Protein AF-0000000086369196 (afdb_homodimer)

pLDDT: mean 74.47, std 21.5, range [29.97, 98.25]

InterPro domains:
  IPR009071 High mobility group box domain [PF00505] (111-144)
  IPR009071 High mobility group box domain [PS50118] (111-156)
  IPR036910 High mobility group box domain superfamily [G3DSA:1.10.30.10] (101-152)
  IPR036910 High mobility group box domain superfamily [SSF47095] (96-145)
  IPR051762 Upstream Binding Factor 1 [PTHR46318] (8-145)

Secondary structure (DSSP, 8-state):
-HHHHHHHHHHHHHTTTTT---HHHHHHHHHHHHHHS-TT--S-HHHHHHT--HHHH-BTTB-HHHHHHHHHHHHHHHHHH--HHHHHHHHHHHHHS--TT------TT---PPPPHHHHHHHHHHHHHHHH-TT--HHHHHHHHHHHHHHHHTT-/-HHHHHHHHHHHHHTTTTT---HHHHHHHHHHHHHHS-TT--S-HHHHHHT--HHHH-BTTB-HHHHHHHHHHHHHHHHHH--HHHHHHHHHHHHHS--TT------TT----PPPHHHHHHHHHHHHHHHH-TT--HHHHHHHHHHHHHHHTTT-

Radius of gyration: 28.68 Å; Cα contacts (8 Å, |Δi|>4): 189; chains: 2; bounding box: 95×82×55 Å

Organism: Sciurus vulgaris (NCBI:txid55149)

Sequence (312 aa):
EQDMKNYRNLKMASHHTQGHWSHKNILRLLENMENNVPHNDRETFKTTLSHLDWEKIAFNHFSAEMCKDKWVEMSSKMRKLRTLKELVLEAKECVKSPMKGKKWEKHPDFPKKPLTAYIRFFKEKRAQYLQVHPEMNNLALTKVLRVPRGIWRCFGEQDMKNYRNLKMASHHTQGHWSHKNILRLLENMENNVPHNDRETFKTTLSHLDWEKIAFNHFSAEMCKDKWVEMSSKMRKLRTLKELVLEAKECVKSPMKGKKWEKHPDFPKKPLTAYIRFFKEKRAQYLQVHPEMNNLALTKVLRVPRGIWRCFG

Structure (mmCIF, N/CA/C/O backbone):
data_AF-0000000086369196-model_v1
#
loop_
_entity.id
_entity.type
_entity.pdbx_description
1 polymer 'HMG box domain-containing protein'
#
loop_
_atom_site.group_PDB
_atom_site.id
_atom_site.type_symbol
_atom_site.label_atom_id
_atom_site.label_alt_id
_atom_site.label_comp_id
_atom_site.label_asym_id
_atom_site.label_entity_id
_atom_site.label_seq_id
_atom_site.pdbx_PDB_ins_code
_atom_site.Cartn_x
_atom_site.Cartn_y
_atom_site.Cartn_z
_atom_site.occupancy
_atom_site.B_iso_or_equiv
_atom_site.auth_seq_id
_atom_site.auth_comp_id
_atom_site.auth_asym_id
_atom_site.auth_atom_id
_atom_site.pdbx_PDB_model_num
ATOM 1 N N . GLU A 1 1 ? -48.625 20.25 14.047 1 30.75 1 GLU A N 1
ATOM 2 C CA . GLU A 1 1 ? -47.281 20.609 14.477 1 30.75 1 GLU A CA 1
ATOM 3 C C . GLU A 1 1 ? -46.375 19.391 14.57 1 30.75 1 GLU A C 1
ATOM 5 O O . GLU A 1 1 ? -45.188 19.469 14.242 1 30.75 1 GLU A O 1
ATOM 10 N N . GLN A 1 2 ? -46.844 18.203 15.047 1 41.88 2 GLN A N 1
ATOM 11 C CA . GLN A 1 2 ? -46.094 16.953 15.125 1 41.88 2 GLN A CA 1
ATOM 12 C C . GLN A 1 2 ? -45.812 16.375 13.742 1 41.88 2 GLN A C 1
ATOM 14 O O . GLN A 1 2 ? -44.812 15.734 13.516 1 41.88 2 GLN A O 1
ATOM 19 N N . ASP A 1 3 ? -46.625 16.531 12.734 1 39.5 3 ASP A N 1
ATOM 20 C CA . ASP A 1 3 ? -46.5 15.969 11.391 1 39.5 3 ASP A CA 1
ATOM 21 C C . ASP A 1 3 ? -45.375 16.641 10.617 1 39.5 3 ASP A C 1
ATOM 23 O O . ASP A 1 3 ? -44.75 16.016 9.758 1 39.5 3 ASP A O 1
ATOM 27 N N . MET A 1 4 ? -45.188 17.938 10.734 1 36.16 4 MET A N 1
ATOM 28 C CA . MET A 1 4 ? -44.156 18.594 9.977 1 36.16 4 MET A CA 1
ATOM 29 C C . MET A 1 4 ? -42.781 18.188 10.477 1 36.16 4 MET A C 1
ATOM 31 O O . MET A 1 4 ? -41.75 18.438 9.82 1 36.16 4 MET A O 1
ATOM 35 N N . LYS A 1 5 ? -42.625 18.016 11.867 1 37.84 5 LYS A N 1
ATOM 36 C CA . LYS A 1 5 ? -41.344 17.516 12.328 1 37.84 5 LYS A CA 1
ATOM 37 C C . LYS A 1 5 ? -41.031 16.125 11.773 1 37.84 5 LYS A C 1
ATOM 39 O O . LYS A 1 5 ? -39.875 15.734 11.656 1 37.84 5 LYS A O 1
ATOM 44 N N . ASN A 1 6 ? -41.969 15.258 11.523 1 37.78 6 ASN A N 1
ATOM 45 C CA . ASN A 1 6 ? -41.75 13.938 10.938 1 37.78 6 ASN A CA 1
ATOM 46 C C . ASN A 1 6 ? -41.281 14.039 9.492 1 37.78 6 ASN A C 1
ATOM 48 O O . ASN A 1 6 ? -40.531 13.172 9.016 1 37.78 6 ASN A O 1
ATOM 52 N N . TYR A 1 7 ? -41.875 15.039 8.742 1 36.38 7 TYR A N 1
ATOM 53 C CA . TYR A 1 7 ? -41.5 15.133 7.34 1 36.38 7 TYR A CA 1
ATOM 54 C C . TYR A 1 7 ? -40.062 15.641 7.211 1 36.38 7 TYR A C 1
ATOM 56 O O . TYR A 1 7 ? -39.344 15.305 6.254 1 36.38 7 TYR A O 1
ATOM 64 N N . ARG A 1 8 ? -39.594 16.688 7.934 1 34.44 8 ARG A N 1
ATOM 65 C CA . ARG A 1 8 ? -38.188 17.094 7.848 1 34.44 8 ARG A CA 1
ATOM 66 C C . ARG A 1 8 ? -37.281 15.953 8.281 1 34.44 8 ARG A C 1
ATOM 68 O O . ARG A 1 8 ? -36.156 15.836 7.785 1 34.44 8 ARG A O 1
ATOM 75 N N . ASN A 1 9 ? -37.531 15.133 9.32 1 40.38 9 ASN A N 1
ATOM 76 C CA . ASN A 1 9 ? -36.75 13.938 9.656 1 40.38 9 ASN A CA 1
ATOM 77 C C . ASN A 1 9 ? -36.812 12.906 8.539 1 40.38 9 ASN A C 1
ATOM 79 O O . ASN A 1 9 ? -35.969 12.016 8.469 1 40.38 9 ASN A O 1
ATOM 83 N N . LEU A 1 10 ? -37.938 12.805 7.707 1 37.41 10 LEU A N 1
ATOM 84 C CA . LEU A 1 10 ? -37.969 11.867 6.586 1 37.41 10 LEU A CA 1
ATOM 85 C C . LEU A 1 10 ? -37.156 12.383 5.414 1 37.41 10 LEU A C 1
ATOM 87 O O . LEU A 1 10 ? -36.5 11.602 4.711 1 37.41 10 LEU A O 1
ATOM 91 N N . LYS A 1 11 ? -37.281 13.68 4.91 1 35.84 11 LYS A N 1
ATOM 92 C CA . LYS A 1 11 ? -36.469 14.172 3.809 1 35.84 11 LYS A CA 1
ATOM 93 C C . LYS A 1 11 ? -35 14.195 4.195 1 35.84 11 LYS A C 1
ATOM 95 O O . LYS A 1 11 ? -34.125 14 3.344 1 35.84 11 LYS A O 1
ATOM 100 N N . MET A 1 12 ? -34.469 14.656 5.391 1 37.38 12 MET A N 1
ATOM 101 C CA . MET A 1 12 ? -33.094 14.445 5.844 1 37.38 12 MET A CA 1
ATOM 102 C C . MET A 1 12 ? -32.75 12.961 5.922 1 37.38 12 MET A C 1
ATOM 104 O O . MET A 1 12 ? -31.594 12.57 5.883 1 37.38 12 MET A O 1
ATOM 108 N N . ALA A 1 13 ? -33.75 11.984 6.113 1 36.44 13 ALA A N 1
ATOM 109 C CA . ALA A 1 13 ? -33.594 10.539 6.035 1 36.44 13 ALA A CA 1
ATOM 110 C C . ALA A 1 13 ? -33.469 10.078 4.586 1 36.44 13 ALA A C 1
ATOM 112 O O . ALA A 1 13 ? -32.75 9.109 4.297 1 36.44 13 ALA A O 1
ATOM 113 N N . SER A 1 14 ? -34.219 10.469 3.586 1 36.12 14 SER A N 1
ATOM 114 C CA . SER A 1 14 ? -34.188 9.969 2.215 1 36.12 14 SER A CA 1
ATOM 115 C C . SER A 1 14 ? -32.875 10.383 1.527 1 36.12 14 SER A C 1
ATOM 117 O O . SER A 1 14 ? -32.344 9.625 0.727 1 36.12 14 SER A O 1
ATOM 119 N N . HIS A 1 15 ? -32.438 11.656 1.334 1 37.31 15 HIS A N 1
ATOM 120 C CA . HIS A 1 15 ? -31.109 12.062 0.864 1 37.31 15 HIS A CA 1
ATOM 121 C C . HIS A 1 15 ? -30.031 11.57 1.81 1 37.31 15 HIS A C 1
ATOM 123 O O . HIS A 1 15 ? -28.828 11.656 1.489 1 37.31 15 HIS A O 1
ATOM 129 N N . HIS A 1 16 ? -30.266 11.25 3.049 1 38.62 16 HIS A N 1
ATOM 130 C CA . HIS A 1 16 ? -29.562 10.453 4.051 1 38.62 16 HIS A CA 1
ATOM 131 C C . HIS A 1 16 ? -29.422 9.008 3.604 1 38.62 16 HIS A C 1
ATOM 133 O O . HIS A 1 16 ? -28.781 8.203 4.285 1 38.62 16 HIS A O 1
ATOM 139 N N . THR A 1 17 ? -30.312 8.492 2.789 1 39.38 17 THR A N 1
ATOM 140 C CA . THR A 1 17 ? -30.266 7.137 2.26 1 39.38 17 THR A CA 1
ATOM 141 C C . THR A 1 17 ? -29.078 6.965 1.311 1 39.38 17 THR A C 1
ATOM 143 O O . THR A 1 17 ? -28.922 5.906 0.701 1 39.38 17 THR A O 1
ATOM 146 N N . GLN A 1 18 ? -28.781 7.957 0.424 1 43.88 18 GLN A N 1
ATOM 147 C CA . GLN A 1 18 ? -27.531 7.793 -0.305 1 43.88 18 GLN A CA 1
ATOM 148 C C . GLN A 1 18 ? -26.453 7.215 0.596 1 43.88 18 GLN A C 1
ATOM 150 O O . GLN A 1 18 ? -26.125 7.789 1.639 1 43.88 18 GLN A O 1
ATOM 155 N N . GLY A 1 19 ? -26.578 5.934 0.71 1 50.06 19 GLY A N 1
ATOM 156 C CA . GLY A 1 19 ? -26.125 4.918 1.645 1 50.06 19 GLY A CA 1
ATOM 157 C C . GLY A 1 19 ? -24.797 5.266 2.301 1 50.06 19 GLY A C 1
ATOM 158 O O . GLY A 1 19 ? -23.75 5.121 1.686 1 50.06 19 GLY A O 1
ATOM 159 N N . HIS A 1 20 ? -24.75 6.371 3.09 1 69.12 20 HIS A N 1
ATOM 160 C CA . HIS A 1 20 ? -23.625 6.805 3.896 1 69.12 20 HIS A CA 1
ATOM 161 C C . HIS A 1 20 ? -22.969 5.621 4.605 1 69.12 20 HIS A C 1
ATOM 163 O O . HIS A 1 20 ? -23.656 4.801 5.215 1 69.12 20 HIS A O 1
ATOM 169 N N . TRP A 1 21 ? -21.953 5.367 4.105 1 87.19 21 TRP A N 1
ATOM 170 C CA . TRP A 1 21 ? -21.141 4.332 4.75 1 87.19 21 TRP A CA 1
ATOM 171 C C . TRP A 1 21 ? -20.875 4.68 6.207 1 87.19 21 TRP A C 1
ATOM 173 O O . TRP A 1 21 ? -20.047 5.547 6.5 1 87.19 21 TRP A O 1
ATOM 183 N N . SER A 1 22 ? -21.859 4.184 7.031 1 85.12 22 SER A N 1
ATOM 184 C CA . SER A 1 22 ? -21.578 4.316 8.461 1 85.12 22 SER A CA 1
ATOM 185 C C . SER A 1 22 ? -20.406 3.43 8.875 1 85.12 22 SER A C 1
ATOM 187 O O . SER A 1 22 ? -20.016 2.533 8.133 1 85.12 22 SER A O 1
ATOM 189 N N . HIS A 1 23 ? -19.906 3.676 10.039 1 86.38 23 HIS A N 1
ATOM 190 C CA . HIS A 1 23 ? -18.828 2.848 10.594 1 86.38 23 HIS A CA 1
ATOM 191 C C . HIS A 1 23 ? -19.234 1.379 10.633 1 86.38 23 HIS A C 1
ATOM 193 O O . HIS A 1 23 ? -18.469 0.501 10.25 1 86.38 23 HIS A O 1
ATOM 199 N N . LYS A 1 24 ? -20.453 1.215 11.023 1 90.38 24 LYS A N 1
ATOM 200 C CA . LYS A 1 24 ? -20.969 -0.145 11.125 1 90.38 24 LYS A CA 1
ATOM 201 C C . LYS A 1 24 ? -21.031 -0.811 9.758 1 90.38 24 LYS A C 1
ATOM 203 O O . LYS A 1 24 ? -20.672 -1.979 9.609 1 90.38 24 LYS A O 1
ATOM 208 N N . ASN A 1 25 ? -21.484 -0.099 8.773 1 93.44 25 ASN A N 1
ATOM 209 C CA . ASN A 1 25 ? -21.641 -0.653 7.43 1 93.44 25 ASN A CA 1
ATOM 210 C C . ASN A 1 25 ? -20.281 -0.905 6.773 1 93.44 25 ASN A C 1
ATOM 212 O O . ASN A 1 25 ? -20.125 -1.869 6.023 1 93.44 25 ASN A O 1
ATOM 216 N N . ILE A 1 26 ? -19.297 -0.073 7.129 1 94.5 26 ILE A N 1
ATOM 217 C CA . ILE A 1 26 ? -17.953 -0.26 6.605 1 94.5 26 ILE A CA 1
ATOM 218 C C . ILE A 1 26 ? -17.359 -1.54 7.184 1 94.5 26 ILE A C 1
ATOM 220 O O . ILE A 1 26 ? -16.781 -2.348 6.449 1 94.5 26 ILE A O 1
ATOM 224 N N . LEU A 1 27 ? -17.562 -1.733 8.453 1 94.56 27 LEU A N 1
ATOM 225 C CA . LEU A 1 27 ? -17.047 -2.938 9.094 1 94.56 27 LEU A CA 1
ATOM 226 C C . LEU A 1 27 ? -17.719 -4.184 8.539 1 94.56 27 LEU A C 1
ATOM 228 O O . LEU A 1 27 ? -17.078 -5.215 8.344 1 94.56 27 LEU A O 1
ATOM 232 N N . ARG A 1 28 ? -18.969 -4.062 8.281 1 96.56 28 ARG A N 1
ATOM 233 C CA . ARG A 1 28 ? -19.703 -5.188 7.707 1 96.56 28 ARG A CA 1
ATOM 234 C C . ARG A 1 28 ? -19.172 -5.527 6.316 1 96.56 28 ARG A C 1
ATOM 236 O O . ARG A 1 28 ? -19 -6.703 5.98 1 96.56 28 ARG A O 1
ATOM 243 N N . LEU A 1 29 ? -18.906 -4.492 5.539 1 97.5 29 LEU A N 1
ATOM 244 C CA . LEU A 1 29 ? -18.297 -4.703 4.227 1 97.5 29 LEU A CA 1
ATOM 245 C C . LEU A 1 29 ? -16.984 -5.457 4.352 1 97.5 29 LEU A C 1
ATOM 247 O O . LEU A 1 29 ? -16.766 -6.469 3.672 1 97.5 29 LEU A O 1
ATOM 251 N N . LEU A 1 30 ? -16.156 -5.008 5.215 1 97.56 30 LEU A N 1
ATOM 252 C CA . LEU A 1 30 ? -14.836 -5.594 5.387 1 97.56 30 LEU A CA 1
ATOM 253 C C . LEU A 1 30 ? -14.938 -7.02 5.922 1 97.56 30 LEU A C 1
ATOM 255 O O . LEU A 1 30 ? -14.164 -7.891 5.527 1 97.56 30 LEU A O 1
ATOM 259 N N . GLU A 1 31 ? -15.883 -7.203 6.773 1 97.56 31 GLU A N 1
ATOM 260 C CA . GLU A 1 31 ? -16.109 -8.547 7.297 1 97.56 31 GLU A CA 1
ATOM 261 C C . GLU A 1 31 ? -16.594 -9.492 6.199 1 97.56 31 GLU A C 1
ATOM 263 O O . GLU A 1 31 ? -16.141 -10.641 6.125 1 97.56 31 GLU A O 1
ATOM 268 N N . ASN A 1 32 ? -17.562 -9.023 5.414 1 98.25 32 ASN A N 1
ATOM 269 C CA . ASN A 1 32 ? -18.031 -9.828 4.289 1 98.25 32 ASN A CA 1
ATOM 270 C C . ASN A 1 32 ? -16.906 -10.164 3.326 1 98.25 32 ASN A C 1
ATOM 272 O O . ASN A 1 32 ? -16.812 -11.281 2.82 1 98.25 32 ASN A O 1
ATOM 276 N N . MET A 1 33 ? -16.031 -9.188 3.1 1 98 33 MET A N 1
ATOM 277 C CA . MET A 1 33 ? -14.883 -9.438 2.229 1 98 33 MET A CA 1
ATOM 278 C C . MET A 1 33 ? -13.969 -10.5 2.832 1 98 33 MET A C 1
ATOM 280 O O . MET A 1 33 ? -13.555 -11.438 2.143 1 98 33 MET A O 1
ATOM 284 N N . GLU A 1 34 ? -13.68 -10.344 4.078 1 96.62 34 GLU A N 1
ATOM 285 C CA . GLU A 1 34 ? -12.805 -11.273 4.781 1 96.62 34 GLU A CA 1
ATOM 286 C C . GLU A 1 34 ? -13.328 -12.703 4.68 1 96.62 34 GLU A C 1
ATOM 288 O O . GLU A 1 34 ? -12.562 -13.641 4.473 1 96.62 34 GLU A O 1
ATOM 293 N N . ASN A 1 35 ? -14.594 -12.805 4.746 1 96.75 35 ASN A N 1
ATOM 294 C CA . ASN A 1 35 ? -15.234 -14.117 4.75 1 96.75 35 ASN A CA 1
ATOM 295 C C . ASN A 1 35 ? -15.281 -14.727 3.352 1 96.75 35 ASN A C 1
ATOM 297 O O . ASN A 1 35 ? -15.547 -15.914 3.195 1 96.75 35 ASN A O 1
ATOM 301 N N . ASN A 1 36 ? -15.031 -13.93 2.338 1 96.56 36 ASN A N 1
ATOM 302 C CA . ASN A 1 36 ? -15.125 -14.43 0.969 1 96.56 36 ASN A CA 1
ATOM 303 C C . ASN A 1 36 ? -13.742 -14.531 0.32 1 96.56 36 ASN A C 1
ATOM 305 O O . ASN A 1 36 ? -13.633 -14.859 -0.864 1 96.56 36 ASN A O 1
ATOM 309 N N . VAL A 1 37 ? -12.727 -14.195 1.102 1 96.06 37 VAL A N 1
ATOM 310 C CA . VAL A 1 37 ? -11.352 -14.43 0.672 1 96.06 37 VAL A CA 1
ATOM 311 C C . VAL A 1 37 ? -10.906 -15.82 1.113 1 96.06 37 VAL A C 1
ATOM 313 O O . VAL A 1 37 ? -11.148 -16.219 2.252 1 96.06 37 VAL A O 1
ATOM 316 N N . PRO A 1 38 ? -10.258 -16.5 0.163 1 91.69 38 PRO A N 1
ATOM 317 C CA . PRO A 1 38 ? -9.789 -17.828 0.544 1 91.69 38 PRO A CA 1
ATOM 318 C C . PRO A 1 38 ? -8.891 -17.812 1.775 1 91.69 38 PRO A C 1
ATOM 320 O O . PRO A 1 38 ? -8.117 -16.859 1.967 1 91.69 38 PRO A O 1
ATOM 323 N N . HIS A 1 39 ? -9.031 -18.844 2.582 1 88.19 39 HIS A N 1
ATOM 324 C CA . HIS A 1 39 ? -8.258 -18.938 3.814 1 88.19 39 HIS A CA 1
ATOM 325 C C . HIS A 1 39 ? -6.762 -18.953 3.525 1 88.19 39 HIS A C 1
ATOM 327 O O . HIS A 1 39 ? -5.988 -18.297 4.23 1 88.19 39 HIS A O 1
ATOM 333 N N . ASN A 1 40 ? -6.367 -19.641 2.498 1 87.31 40 ASN A N 1
ATOM 334 C CA . ASN A 1 40 ? -4.965 -19.688 2.105 1 87.31 40 ASN A CA 1
ATOM 335 C C . ASN A 1 40 ? -4.68 -18.766 0.926 1 87.31 40 ASN A C 1
ATOM 337 O O . ASN A 1 40 ? -4.199 -19.219 -0.118 1 87.31 40 ASN A O 1
ATOM 341 N N . ASP A 1 41 ? -5.004 -17.5 1.2 1 85.62 41 ASP A N 1
ATOM 342 C CA . ASP A 1 41 ? -4.809 -16.516 0.138 1 85.62 41 ASP A CA 1
ATOM 343 C C . ASP A 1 41 ? -3.324 -16.25 -0.095 1 85.62 41 ASP A C 1
ATOM 345 O O . ASP A 1 41 ? -2.668 -15.609 0.729 1 85.62 41 ASP A O 1
ATOM 349 N N . ARG A 1 42 ? -2.789 -16.766 -1.189 1 85.12 42 ARG A N 1
ATOM 350 C CA . ARG A 1 42 ? -1.377 -16.578 -1.508 1 85.12 42 ARG A CA 1
ATOM 351 C C . ARG A 1 42 ? -1.205 -15.797 -2.803 1 85.12 42 ARG A C 1
ATOM 353 O O . ARG A 1 42 ? -0.082 -15.586 -3.268 1 85.12 42 ARG A O 1
ATOM 360 N N . GLU A 1 43 ? -2.354 -15.43 -3.371 1 89.56 43 GLU A N 1
ATOM 361 C CA . GLU A 1 43 ? -2.316 -14.68 -4.621 1 89.56 43 GLU A CA 1
ATOM 362 C C . GLU A 1 43 ? -2.213 -13.18 -4.359 1 89.56 43 GLU A C 1
ATOM 364 O O . GLU A 1 43 ? -2.426 -12.727 -3.232 1 89.56 43 GLU A O 1
ATOM 369 N N . THR A 1 44 ? -1.738 -12.445 -5.395 1 92.06 44 THR A N 1
ATOM 370 C CA . THR A 1 44 ? -1.727 -10.992 -5.273 1 92.06 44 THR A CA 1
ATOM 371 C C . THR A 1 44 ? -3.137 -10.453 -5.047 1 92.06 44 THR A C 1
ATOM 373 O O . THR A 1 44 ? -4.117 -11.094 -5.434 1 92.06 44 THR A O 1
ATOM 376 N N . PHE A 1 45 ? -3.283 -9.359 -4.402 1 94.75 45 PHE A N 1
ATOM 377 C CA . PHE A 1 45 ? -4.598 -8.82 -4.066 1 94.75 45 PHE A CA 1
ATOM 378 C C . PHE A 1 45 ? -5.406 -8.539 -5.324 1 94.75 45 PHE A C 1
ATOM 380 O O . PHE A 1 45 ? -6.629 -8.695 -5.336 1 94.75 45 PHE A O 1
ATOM 387 N N . LYS A 1 46 ? -4.715 -8.117 -6.445 1 95.12 46 LYS A N 1
ATOM 388 C CA . LYS A 1 46 ? -5.414 -7.852 -7.703 1 95.12 46 LYS A CA 1
ATOM 389 C C . LYS A 1 46 ? -6.086 -9.117 -8.234 1 95.12 46 LYS A C 1
ATOM 391 O O . LYS A 1 46 ? -7.242 -9.078 -8.664 1 95.12 46 LYS A O 1
ATOM 396 N N . THR A 1 47 ? -5.371 -10.242 -8.133 1 93.62 47 THR A N 1
ATOM 397 C CA . THR A 1 47 ? -5.891 -11.523 -8.609 1 93.62 47 THR A CA 1
ATOM 398 C C . THR A 1 47 ? -7.07 -11.977 -7.754 1 93.62 47 THR A C 1
ATOM 400 O O . THR A 1 47 ? -8.133 -12.305 -8.281 1 93.62 47 THR A O 1
ATOM 403 N N . THR A 1 48 ? -6.879 -11.977 -6.48 1 95.31 48 THR A N 1
ATOM 404 C CA . THR A 1 48 ? -7.934 -12.406 -5.566 1 95.31 48 THR A CA 1
ATOM 405 C C . THR A 1 48 ? -9.156 -11.508 -5.695 1 95.31 48 THR A C 1
ATOM 407 O O . THR A 1 48 ? -10.297 -11.992 -5.688 1 95.31 48 THR A O 1
ATOM 410 N N . LEU A 1 49 ? -8.945 -10.211 -5.883 1 95.94 49 LEU A N 1
ATOM 411 C CA . LEU A 1 49 ? -10.023 -9.242 -6.012 1 95.94 49 LEU A CA 1
ATOM 412 C C . LEU A 1 49 ? -10.852 -9.5 -7.266 1 95.94 49 LEU A C 1
ATOM 414 O O . LEU A 1 49 ? -12.078 -9.359 -7.254 1 95.94 49 LEU A O 1
ATOM 418 N N . SER A 1 50 ? -10.188 -9.922 -8.289 1 95.19 50 SER A N 1
ATOM 419 C CA . SER A 1 50 ? -10.867 -10.18 -9.555 1 95.19 50 SER A CA 1
ATOM 420 C C . SER A 1 50 ? -11.773 -11.406 -9.461 1 95.19 50 SER A C 1
ATOM 422 O O . SER A 1 50 ? -12.719 -11.547 -10.234 1 95.19 50 SER A O 1
ATOM 424 N N . HIS A 1 51 ? -11.523 -12.273 -8.539 1 94.94 51 HIS A N 1
ATOM 425 C CA . HIS A 1 51 ? -12.273 -13.508 -8.375 1 94.94 51 HIS A CA 1
ATOM 426 C C . HIS A 1 51 ? -13.328 -13.375 -7.277 1 94.94 51 HIS A C 1
ATOM 428 O O . HIS A 1 51 ? -14.086 -14.32 -7.02 1 94.94 51 HIS A O 1
ATOM 434 N N . LEU A 1 52 ? -13.383 -12.234 -6.664 1 96.12 52 LEU A N 1
ATOM 435 C CA . LEU A 1 52 ? -14.312 -12.031 -5.559 1 96.12 52 LEU A CA 1
ATOM 436 C C . LEU A 1 52 ? -15.75 -11.961 -6.066 1 96.12 52 LEU A C 1
ATOM 438 O O . LEU A 1 52 ? -16.031 -11.305 -7.078 1 96.12 52 LEU A O 1
ATOM 442 N N . ASP A 1 53 ? -16.656 -12.688 -5.438 1 97.06 53 ASP A N 1
ATOM 443 C CA . ASP A 1 53 ? -18.078 -12.609 -5.754 1 97.06 53 ASP A CA 1
ATOM 444 C C . ASP A 1 53 ? -18.75 -11.477 -4.984 1 97.06 53 ASP A C 1
ATOM 446 O O . ASP A 1 53 ? -19.203 -11.672 -3.857 1 97.06 53 ASP A O 1
ATOM 450 N N . TRP A 1 54 ? -18.922 -10.367 -5.598 1 98 54 TRP A N 1
ATOM 451 C CA . TRP A 1 54 ? -19.391 -9.156 -4.93 1 98 54 TRP A CA 1
ATOM 452 C C . TRP A 1 54 ? -20.875 -9.273 -4.605 1 98 54 TRP A C 1
ATOM 454 O O . TRP A 1 54 ? -21.391 -8.539 -3.756 1 98 54 TRP A O 1
ATOM 464 N N . GLU A 1 55 ? -21.578 -10.141 -5.293 1 98 55 GLU A N 1
ATOM 465 C CA . GLU A 1 55 ? -22.969 -10.359 -4.961 1 98 55 GLU A CA 1
ATOM 466 C C . GLU A 1 55 ? -23.125 -11.008 -3.588 1 98 55 GLU A C 1
ATOM 468 O O . GLU A 1 55 ? -24.094 -10.742 -2.873 1 98 55 GLU A O 1
ATOM 473 N N . LYS A 1 56 ? -22.125 -11.812 -3.195 1 98 56 LYS A N 1
ATOM 474 C CA . LYS A 1 56 ? -22.125 -12.445 -1.879 1 98 56 LYS A CA 1
ATOM 475 C C . LYS A 1 56 ? -21.719 -11.453 -0.792 1 98 56 LYS A C 1
ATOM 477 O O . LYS A 1 56 ? -22.016 -11.656 0.385 1 98 56 LYS A O 1
ATOM 482 N N . ILE A 1 57 ? -21.016 -10.414 -1.228 1 98.12 57 ILE A N 1
ATOM 483 C CA . ILE A 1 57 ? -20.484 -9.438 -0.29 1 98.12 57 ILE A CA 1
ATOM 484 C C . ILE A 1 57 ? -21.5 -8.32 -0.068 1 98.12 57 ILE A C 1
ATOM 486 O O . ILE A 1 57 ? -21.562 -7.73 1.014 1 98.12 57 ILE A O 1
ATOM 490 N N . ALA A 1 58 ? -22.359 -8.07 -1.068 1 97.75 58 ALA A N 1
ATOM 491 C CA . ALA A 1 58 ? -23.406 -7.051 -0.971 1 97.75 58 ALA A CA 1
ATOM 492 C C . ALA A 1 58 ? -24.328 -7.328 0.207 1 97.75 58 ALA A C 1
ATOM 494 O O . ALA A 1 58 ? -24.547 -8.484 0.578 1 97.75 58 ALA A O 1
ATOM 495 N N . PHE A 1 59 ? -24.797 -6.258 0.799 1 97.12 59 PHE A N 1
ATOM 496 C CA . PHE A 1 59 ? -25.688 -6.395 1.946 1 97.12 59 PHE A CA 1
ATOM 497 C C . PHE A 1 59 ? -26.609 -5.188 2.064 1 97.12 59 PHE A C 1
ATOM 499 O O . PHE A 1 59 ? -26.266 -4.086 1.647 1 97.12 59 PHE A O 1
ATOM 506 N N . ASN A 1 60 ? -27.75 -5.512 2.592 1 93.69 60 ASN A N 1
ATOM 507 C CA . ASN A 1 60 ? -28.75 -4.461 2.785 1 93.69 60 ASN A CA 1
ATOM 508 C C . ASN A 1 60 ? -29.016 -3.701 1.49 1 93.69 60 ASN A C 1
ATOM 510 O O . ASN A 1 60 ? -29.375 -4.301 0.475 1 93.69 60 ASN A O 1
ATOM 514 N N . HIS A 1 61 ? -28.875 -2.391 1.53 1 93.25 61 HIS A N 1
ATOM 515 C CA . HIS A 1 61 ? -29.141 -1.569 0.354 1 93.25 61 HIS A CA 1
ATOM 516 C C . HIS A 1 61 ? -27.859 -1.274 -0.413 1 93.25 61 HIS A C 1
ATOM 518 O O . HIS A 1 61 ? -27.859 -0.49 -1.364 1 93.25 61 HIS A O 1
ATOM 524 N N . PHE A 1 62 ? -26.781 -1.915 0.039 1 95.31 62 PHE A N 1
ATOM 525 C CA . PHE A 1 62 ? -25.516 -1.733 -0.674 1 95.31 62 PHE A CA 1
ATOM 526 C C . PHE A 1 62 ? -25.344 -2.812 -1.734 1 95.31 62 PHE A C 1
ATOM 528 O O . PHE A 1 62 ? -25.125 -3.982 -1.407 1 95.31 62 PHE A O 1
ATOM 535 N N . SER A 1 63 ? -25.438 -2.359 -2.973 1 96.88 63 SER A N 1
ATOM 536 C CA . SER A 1 63 ? -25.281 -3.271 -4.102 1 96.88 63 SER A CA 1
ATOM 537 C C . SER A 1 63 ? -23.844 -3.73 -4.246 1 96.88 63 SER A C 1
ATOM 539 O O . SER A 1 63 ? -22.938 -3.188 -3.596 1 96.88 63 SER A O 1
ATOM 541 N N . ALA A 1 64 ? -23.641 -4.707 -5.074 1 97.94 64 ALA A N 1
ATOM 542 C CA . ALA A 1 64 ? -22.297 -5.215 -5.371 1 97.94 64 ALA A CA 1
ATOM 543 C C . ALA A 1 64 ? -21.391 -4.102 -5.879 1 97.94 64 ALA A C 1
ATOM 545 O O . ALA A 1 64 ? -20.234 -3.984 -5.445 1 97.94 64 ALA A O 1
ATOM 546 N N . GLU A 1 65 ? -21.906 -3.316 -6.707 1 97 65 GLU A N 1
ATOM 547 C CA . GLU A 1 65 ? -21.141 -2.217 -7.277 1 97 65 GLU A CA 1
ATOM 548 C C . GLU A 1 65 ? -20.781 -1.184 -6.211 1 97 65 GLU A C 1
ATOM 550 O O . GLU A 1 65 ? -19.656 -0.681 -6.18 1 97 65 GLU A O 1
ATOM 555 N N . MET A 1 66 ? -21.641 -0.919 -5.332 1 95.62 66 MET A N 1
ATOM 556 C CA . MET A 1 66 ? -21.391 0.035 -4.25 1 95.62 66 MET A CA 1
ATOM 557 C C . MET A 1 66 ? -20.312 -0.468 -3.309 1 95.62 66 MET A C 1
ATOM 559 O O . MET A 1 66 ? -19.453 0.303 -2.879 1 95.62 66 MET A O 1
ATOM 563 N N . CYS A 1 67 ? -20.375 -1.777 -3.062 1 97.25 67 CYS A N 1
ATOM 564 C CA . CYS A 1 67 ? -19.375 -2.379 -2.182 1 97.25 67 CYS A CA 1
ATOM 565 C C . CYS A 1 67 ? -18 -2.34 -2.818 1 97.25 67 CYS A C 1
ATOM 567 O O . CYS A 1 67 ? -17.016 -1.994 -2.158 1 97.25 67 CYS A O 1
ATOM 569 N N . LYS A 1 68 ? -17.953 -2.652 -4.051 1 97.5 68 LYS A N 1
ATOM 570 C CA . LYS A 1 68 ? -16.688 -2.602 -4.781 1 97.5 68 LYS A CA 1
ATOM 571 C C . LYS A 1 68 ? -16.109 -1.189 -4.777 1 97.5 68 LYS A C 1
ATOM 573 O O . LYS A 1 68 ? -14.922 -1.003 -4.512 1 97.5 68 LYS A O 1
ATOM 578 N N . ASP A 1 69 ? -16.906 -0.24 -5.094 1 95.75 69 ASP A N 1
ATOM 579 C CA . ASP A 1 69 ? -16.484 1.152 -5.137 1 95.75 69 ASP A CA 1
ATOM 580 C C . ASP A 1 69 ? -15.961 1.607 -3.771 1 95.75 69 ASP A C 1
ATOM 582 O O . ASP A 1 69 ? -14.961 2.318 -3.686 1 95.75 69 ASP A O 1
ATOM 586 N N . LYS A 1 70 ? -16.641 1.192 -2.738 1 94.5 70 LYS A N 1
ATOM 587 C CA . LYS A 1 70 ? -16.234 1.595 -1.396 1 94.5 70 LYS A CA 1
ATOM 588 C C . LYS A 1 70 ? -14.883 0.987 -1.03 1 94.5 70 LYS A C 1
ATOM 590 O O . LYS A 1 70 ? -14.047 1.648 -0.411 1 94.5 70 LYS A O 1
ATOM 595 N N . TRP A 1 71 ? -14.703 -0.24 -1.44 1 96.94 71 TRP A N 1
ATOM 596 C CA . TRP A 1 71 ? -13.406 -0.874 -1.206 1 96.94 71 TRP A CA 1
ATOM 597 C C . TRP A 1 71 ? -12.297 -0.128 -1.937 1 96.94 71 TRP A C 1
ATOM 599 O O . TRP A 1 71 ? -11.242 0.153 -1.356 1 96.94 71 TRP A O 1
ATOM 609 N N . VAL A 1 72 ? -12.562 0.156 -3.184 1 95.5 72 VAL A N 1
ATOM 610 C CA . VAL A 1 72 ? -11.562 0.857 -3.984 1 95.5 72 VAL A CA 1
ATOM 611 C C . VAL A 1 72 ? -11.227 2.195 -3.332 1 95.5 72 VAL A C 1
ATOM 613 O O . VAL A 1 72 ? -10.047 2.562 -3.225 1 95.5 72 VAL A O 1
ATOM 616 N N . GLU A 1 73 ? -12.211 2.834 -2.889 1 93 73 GLU A N 1
ATOM 617 C CA . GLU A 1 73 ? -12.023 4.109 -2.207 1 93 73 GLU A CA 1
ATOM 618 C C . GLU A 1 73 ? -11.18 3.943 -0.944 1 93 73 GLU A C 1
ATOM 620 O O . GLU A 1 73 ? -10.211 4.672 -0.738 1 93 73 GLU A O 1
ATOM 625 N N . MET A 1 74 ? -11.508 2.957 -0.127 1 92.5 74 MET A N 1
ATOM 626 C CA . MET A 1 74 ? -10.836 2.723 1.146 1 92.5 74 MET A CA 1
ATOM 627 C C . MET A 1 74 ? -9.391 2.295 0.927 1 92.5 74 MET A C 1
ATOM 629 O O . MET A 1 74 ? -8.484 2.791 1.6 1 92.5 74 MET A O 1
ATOM 633 N N . SER A 1 75 ? -9.242 1.395 -0.058 1 92.94 75 SER A N 1
ATOM 634 C CA . SER A 1 75 ? -7.91 0.875 -0.354 1 92.94 75 SER A CA 1
ATOM 635 C C . SER A 1 75 ? -6.992 1.976 -0.871 1 92.94 75 SER A C 1
ATOM 637 O O . SER A 1 75 ? -5.816 2.033 -0.501 1 92.94 75 SER A O 1
ATOM 639 N N . SER A 1 76 ? -7.516 2.863 -1.655 1 91.81 76 SER A N 1
ATOM 640 C CA . SER A 1 76 ? -6.738 3.984 -2.172 1 91.81 76 SER A CA 1
ATOM 641 C C . SER A 1 76 ? -6.367 4.961 -1.06 1 91.81 76 SER A C 1
ATOM 643 O O . SER A 1 76 ? -5.234 5.445 -1.007 1 91.81 76 SER A O 1
ATOM 645 N N . LYS A 1 77 ? -7.32 5.199 -0.212 1 89.25 77 LYS A N 1
ATOM 646 C CA . LYS A 1 77 ? -7.074 6.098 0.911 1 89.25 77 LYS A CA 1
ATOM 647 C C . LYS A 1 77 ? -6.004 5.535 1.842 1 89.25 77 LYS A C 1
ATOM 649 O O . LYS A 1 77 ? -5.078 6.246 2.238 1 89.25 77 LYS A O 1
ATOM 654 N N . MET A 1 78 ? -6.113 4.281 2.15 1 89.75 78 MET A N 1
ATOM 655 C CA . MET A 1 78 ? -5.156 3.625 3.039 1 89.75 78 MET A CA 1
ATOM 656 C C . MET A 1 78 ? -3.754 3.652 2.443 1 89.75 78 MET A C 1
ATOM 658 O O . MET A 1 78 ? -2.777 3.893 3.156 1 89.75 78 MET A O 1
ATOM 662 N N . ARG A 1 79 ? -3.703 3.441 1.177 1 89.56 79 ARG A N 1
ATOM 663 C CA . ARG A 1 79 ? -2.422 3.473 0.478 1 89.56 79 ARG A CA 1
ATOM 664 C C . ARG A 1 79 ? -1.766 4.844 0.599 1 89.56 79 ARG A C 1
ATOM 666 O O . ARG A 1 79 ? -0.55 4.941 0.781 1 89.56 79 ARG A O 1
ATOM 673 N N . LYS A 1 80 ? -2.533 5.875 0.542 1 89.19 80 LYS A N 1
ATOM 674 C CA . LYS A 1 80 ? -2.031 7.246 0.545 1 89.19 80 LYS A CA 1
ATOM 675 C C . LYS A 1 80 ? -1.646 7.688 1.954 1 89.19 80 LYS A C 1
ATOM 677 O O . LYS A 1 80 ? -0.772 8.539 2.125 1 89.19 80 LYS A O 1
ATOM 682 N N . LEU A 1 81 ? -2.254 7.078 2.939 1 88.31 81 LEU A N 1
ATOM 683 C CA . LEU A 1 81 ? -2.111 7.555 4.312 1 88.31 81 LEU A CA 1
ATOM 684 C C . LEU A 1 81 ? -0.944 6.867 5.008 1 88.31 81 LEU A C 1
ATOM 686 O O . LEU A 1 81 ? -0.569 7.242 6.121 1 88.31 81 LEU A O 1
ATOM 690 N N . ARG A 1 82 ? -0.331 5.961 4.422 1 90.75 82 ARG A N 1
ATOM 691 C CA . ARG A 1 82 ? 0.803 5.281 5.039 1 90.75 82 ARG A CA 1
ATOM 692 C C . ARG A 1 82 ? 1.998 6.219 5.172 1 90.75 82 ARG A C 1
ATOM 694 O O . ARG A 1 82 ? 2.225 7.07 4.312 1 90.75 82 ARG A O 1
ATOM 701 N N . THR A 1 83 ? 2.719 6.031 6.27 1 92.25 83 THR A N 1
ATOM 702 C CA . THR A 1 83 ? 3.93 6.816 6.48 1 92.25 83 THR A CA 1
ATOM 703 C C . THR A 1 83 ? 5.133 6.141 5.836 1 92.25 83 THR A C 1
ATOM 705 O O . THR A 1 83 ? 5.117 4.93 5.59 1 92.25 83 THR A O 1
ATOM 708 N N . LEU A 1 84 ? 6.172 6.922 5.504 1 95.44 84 LEU A N 1
ATOM 709 C CA . LEU A 1 84 ? 7.379 6.355 4.914 1 95.44 84 LEU A CA 1
ATOM 710 C C . LEU A 1 84 ? 8.055 5.391 5.879 1 95.44 84 LEU A C 1
ATOM 712 O O . LEU A 1 84 ? 8.57 4.352 5.461 1 95.44 84 LEU A O 1
ATOM 716 N N . LYS A 1 85 ? 8.008 5.707 7.137 1 94.5 85 LYS A N 1
ATOM 717 C CA . LYS A 1 85 ? 8.602 4.848 8.156 1 94.5 85 LYS A CA 1
ATOM 718 C C . LYS A 1 85 ? 7.969 3.461 8.148 1 94.5 85 LYS A C 1
ATOM 720 O O . LYS A 1 85 ? 8.672 2.449 8.164 1 94.5 85 LYS A O 1
ATOM 725 N N . GLU A 1 86 ? 6.664 3.412 8.086 1 91.38 86 GLU A N 1
ATOM 726 C CA . GLU A 1 86 ? 5.934 2.148 8.047 1 91.38 86 GLU A CA 1
ATOM 727 C C . GLU A 1 86 ? 6.328 1.328 6.816 1 91.38 86 GLU A C 1
ATOM 729 O O . GLU A 1 86 ? 6.555 0.121 6.918 1 91.38 86 GLU A O 1
ATOM 734 N N . LEU A 1 87 ? 6.426 1.99 5.695 1 94.75 87 LEU A N 1
ATOM 735 C CA . LEU A 1 87 ? 6.758 1.304 4.453 1 94.75 87 LEU A CA 1
ATOM 736 C C . LEU A 1 87 ? 8.188 0.778 4.484 1 94.75 87 LEU A C 1
ATOM 738 O O . LEU A 1 87 ? 8.453 -0.344 4.043 1 94.75 87 LEU A O 1
ATOM 742 N N . VAL A 1 88 ? 9.078 1.56 4.98 1 96.19 88 VAL A N 1
ATOM 743 C CA . VAL A 1 88 ? 10.477 1.163 5.07 1 96.19 88 VAL A CA 1
ATOM 744 C C . VAL A 1 88 ? 10.625 -0.015 6.031 1 96.19 88 VAL A C 1
ATOM 746 O O . VAL A 1 88 ?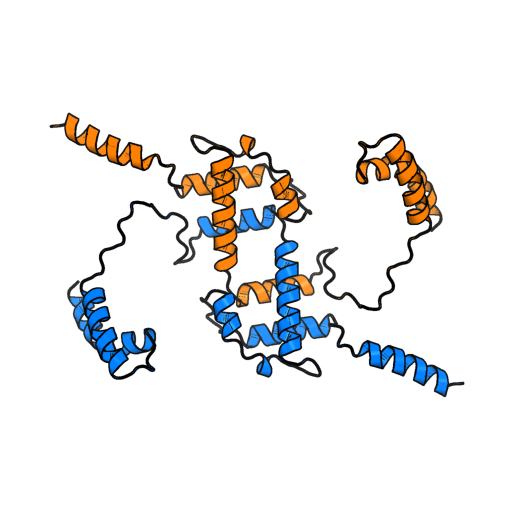 11.352 -0.971 5.746 1 96.19 88 VAL A O 1
ATOM 749 N N . LEU A 1 89 ? 9.953 0.016 7.145 1 92.88 89 LEU A N 1
ATOM 750 C CA . LEU A 1 89 ? 10.008 -1.067 8.125 1 92.88 89 LEU A CA 1
ATOM 751 C C . LEU A 1 89 ? 9.414 -2.35 7.543 1 92.88 89 LEU A C 1
ATOM 753 O O . LEU A 1 89 ? 9.953 -3.438 7.754 1 92.88 89 LEU A O 1
ATOM 757 N N . GLU A 1 90 ? 8.336 -2.191 6.84 1 90.31 90 GLU A N 1
ATOM 758 C CA . GLU A 1 90 ? 7.746 -3.346 6.172 1 90.31 90 GLU A CA 1
ATOM 759 C C . GLU A 1 90 ? 8.711 -3.949 5.152 1 90.31 90 GLU A C 1
ATOM 761 O O . GLU A 1 90 ? 8.836 -5.172 5.059 1 90.31 90 GLU A O 1
ATOM 766 N N . ALA A 1 91 ? 9.344 -3.09 4.398 1 92.94 91 ALA A N 1
ATOM 767 C CA . ALA A 1 91 ? 10.32 -3.543 3.41 1 92.94 91 ALA A CA 1
ATOM 768 C C . ALA A 1 91 ? 11.477 -4.277 4.082 1 92.94 91 ALA A C 1
ATOM 770 O O . ALA A 1 91 ? 11.922 -5.32 3.602 1 92.94 91 ALA A O 1
ATOM 771 N N . LYS A 1 92 ? 11.945 -3.73 5.164 1 91.94 92 LYS A N 1
ATOM 772 C CA . LYS A 1 92 ? 13.016 -4.359 5.926 1 91.94 92 LYS A CA 1
ATOM 773 C C . LYS A 1 92 ? 12.625 -5.754 6.391 1 91.94 92 LYS A C 1
ATOM 775 O O . LYS A 1 92 ? 13.406 -6.699 6.281 1 91.94 92 LYS A O 1
ATOM 780 N N . GLU A 1 93 ? 11.43 -5.867 6.875 1 88.44 93 GLU A N 1
ATOM 781 C CA . GLU A 1 93 ? 10.93 -7.156 7.34 1 88.44 93 GLU A CA 1
ATOM 782 C C . GLU A 1 93 ? 10.828 -8.156 6.191 1 88.44 93 GLU A C 1
ATOM 784 O O . GLU A 1 93 ? 11.141 -9.336 6.363 1 88.44 93 GLU A O 1
ATOM 789 N N . CYS A 1 94 ? 10.383 -7.672 5.07 1 86.62 94 CYS A N 1
ATOM 790 C CA . CYS A 1 94 ? 10.227 -8.531 3.904 1 86.62 94 CYS A CA 1
ATOM 791 C C . CYS A 1 94 ? 11.578 -9.039 3.412 1 86.62 94 CYS A C 1
ATOM 793 O O . CYS A 1 94 ? 11.688 -10.18 2.961 1 86.62 94 CYS A O 1
ATOM 795 N N . VAL A 1 95 ? 12.523 -8.203 3.463 1 86.12 95 VAL A N 1
ATOM 796 C CA . VAL A 1 95 ? 13.852 -8.578 2.986 1 86.12 95 VAL A CA 1
ATOM 797 C C . VAL A 1 95 ? 14.492 -9.57 3.955 1 86.12 95 VAL A C 1
ATOM 799 O O . VAL A 1 95 ? 15.18 -10.508 3.535 1 86.12 95 VAL A O 1
ATOM 802 N N . LYS A 1 96 ? 14.289 -9.375 5.168 1 86.06 96 LYS A N 1
ATOM 803 C CA . LYS A 1 96 ? 14.875 -10.234 6.188 1 86.06 96 LYS A CA 1
ATOM 804 C C . LYS A 1 96 ? 14.188 -11.594 6.219 1 86.06 96 LYS A C 1
ATOM 806 O O . LYS A 1 96 ? 14.805 -12.609 6.562 1 86.06 96 LYS A O 1
ATOM 811 N N . SER A 1 97 ? 12.906 -11.516 6.027 1 77.31 97 SER A N 1
ATOM 812 C CA . SER A 1 97 ? 12.148 -12.758 6.027 1 77.31 97 SER A CA 1
ATOM 813 C C . SER A 1 97 ? 11.555 -13.047 4.652 1 77.31 97 SER A C 1
ATOM 815 O O . SER A 1 97 ? 10.398 -12.703 4.387 1 77.31 97 SER A O 1
ATOM 817 N N . PRO A 1 98 ? 12.508 -13.492 3.797 1 61.38 98 PRO A N 1
ATOM 818 C CA . PRO A 1 98 ? 11.969 -13.648 2.443 1 61.38 98 PRO A CA 1
ATOM 819 C C . PRO A 1 98 ? 10.766 -14.586 2.393 1 61.38 98 PRO A C 1
ATOM 821 O O . PRO A 1 98 ? 10.797 -15.664 2.99 1 61.38 98 PRO A O 1
ATOM 824 N N . MET A 1 99 ? 9.703 -14.016 2.371 1 55.41 99 MET A N 1
ATOM 825 C CA . MET A 1 99 ? 8.555 -14.875 2.1 1 55.41 99 MET A CA 1
ATOM 826 C C . MET A 1 99 ? 8.805 -15.75 0.877 1 55.41 99 MET A C 1
ATOM 828 O O . MET A 1 99 ? 9.555 -15.367 -0.025 1 55.41 99 MET A O 1
ATOM 832 N N . LYS A 1 100 ? 8.797 -17.094 0.955 1 52.56 100 LYS A N 1
ATOM 833 C CA . LYS A 1 100 ? 9.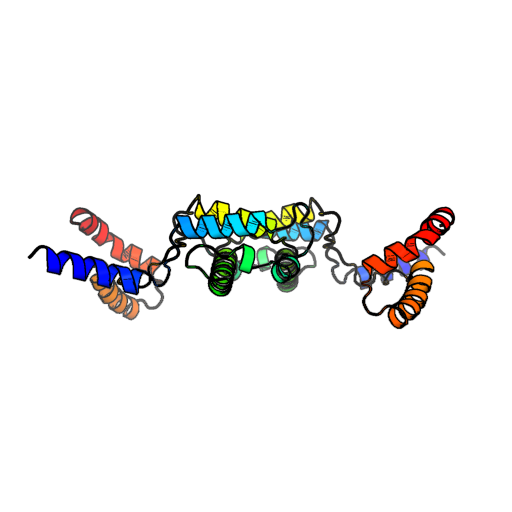117 -18.234 0.091 1 52.56 100 LYS A CA 1
ATOM 834 C C . LYS A 1 100 ? 9.102 -17.828 -1.379 1 52.56 100 LYS A C 1
ATOM 836 O O . LYS A 1 100 ? 9.859 -18.359 -2.188 1 52.56 100 LYS A O 1
ATOM 841 N N . GLY A 1 101 ? 8.805 -16.594 -1.638 1 52.41 101 GLY A N 1
ATOM 842 C CA . GLY A 1 101 ? 8.742 -16.375 -3.074 1 52.41 101 GLY A CA 1
ATOM 843 C C . GLY A 1 101 ? 9.141 -14.969 -3.48 1 52.41 101 GLY A C 1
ATOM 844 O O . GLY A 1 101 ? 9.211 -14.656 -4.672 1 52.41 101 GLY A O 1
ATOM 845 N N . LYS A 1 102 ? 9.414 -14.203 -2.59 1 58.53 102 LYS A N 1
ATOM 846 C CA . LYS A 1 102 ? 9.648 -12.828 -3.01 1 58.53 102 LYS A CA 1
ATOM 847 C C . LYS A 1 102 ? 11.141 -12.516 -3.057 1 58.53 102 LYS A C 1
ATOM 849 O O . LYS A 1 102 ? 11.797 -12.422 -2.014 1 58.53 102 LYS A O 1
ATOM 854 N N . LYS A 1 103 ? 11.703 -12.836 -4.258 1 62.78 103 LYS A N 1
ATOM 855 C CA . LYS A 1 103 ? 13.133 -12.594 -4.418 1 62.78 103 LYS A CA 1
ATOM 856 C C . LYS A 1 103 ? 13.414 -11.133 -4.77 1 62.78 103 LYS A C 1
ATOM 858 O O . LYS A 1 103 ? 12.773 -10.57 -5.66 1 62.78 103 LYS A O 1
ATOM 863 N N . TRP A 1 104 ? 14.148 -10.453 -3.873 1 60.88 104 TRP A N 1
ATOM 864 C CA . TRP A 1 104 ? 14.453 -9.039 -4.094 1 60.88 104 TRP A CA 1
ATOM 865 C C . TRP A 1 104 ? 15.68 -8.883 -4.996 1 60.88 104 TRP A C 1
ATOM 867 O O . TRP A 1 104 ? 15.859 -7.84 -5.629 1 60.88 104 TRP A O 1
ATOM 877 N N . GLU A 1 105 ? 16.531 -9.922 -4.934 1 59.12 105 GLU A N 1
ATOM 878 C CA . GLU A 1 105 ? 17.766 -9.875 -5.711 1 59.12 105 GLU A CA 1
ATOM 879 C C . GLU A 1 105 ? 17.609 -10.578 -7.059 1 59.12 105 GLU A C 1
ATOM 881 O O . GLU A 1 105 ? 17.094 -11.695 -7.121 1 59.12 105 GLU A O 1
ATOM 886 N N . LYS A 1 106 ? 17.328 -9.82 -8.125 1 53.97 106 LYS A N 1
ATOM 887 C CA . LYS A 1 106 ? 17.484 -10.555 -9.383 1 53.97 106 LYS A CA 1
ATOM 888 C C . LYS A 1 106 ? 18.828 -10.25 -10.031 1 53.97 106 LYS A C 1
ATOM 890 O O . LYS A 1 106 ? 19.219 -9.086 -10.141 1 53.97 106 LYS A O 1
ATOM 895 N N . HIS A 1 107 ? 19.688 -11.156 -9.984 1 50.81 107 HIS A N 1
ATOM 896 C CA . HIS A 1 107 ? 20.922 -10.961 -10.719 1 50.81 107 HIS A CA 1
ATOM 897 C C . HIS A 1 107 ? 20.672 -10.867 -12.219 1 50.81 107 HIS A C 1
ATOM 899 O O . HIS A 1 107 ? 19.938 -11.688 -12.781 1 50.81 107 HIS A O 1
ATOM 905 N N . PRO A 1 108 ? 20.797 -9.773 -12.789 1 49.72 108 PRO A N 1
ATOM 906 C CA . PRO A 1 108 ? 20.531 -9.586 -14.219 1 49.72 108 PRO A CA 1
ATOM 907 C C . PRO A 1 108 ? 21.109 -10.703 -15.078 1 49.72 108 PRO A C 1
ATOM 909 O O . PRO A 1 108 ? 20.578 -11 -16.156 1 49.72 108 PRO A O 1
ATOM 912 N N . ASP A 1 109 ? 22.25 -11.047 -14.789 1 52.12 109 ASP A N 1
ATOM 913 C CA . ASP A 1 109 ? 22.922 -12.023 -15.633 1 52.12 109 ASP A CA 1
ATOM 914 C C . ASP A 1 109 ? 22.516 -13.445 -15.273 1 52.12 109 ASP A C 1
ATOM 916 O O . ASP A 1 109 ? 23.219 -14.398 -15.578 1 52.12 109 ASP A O 1
ATOM 920 N N . PHE A 1 110 ? 21.625 -13.469 -14.367 1 51.66 110 PHE A N 1
ATOM 921 C CA . PHE A 1 110 ? 21.297 -14.875 -14.141 1 51.66 110 PHE A CA 1
ATOM 922 C C . PHE A 1 110 ? 20.672 -15.492 -15.383 1 51.66 110 PHE A C 1
ATOM 924 O O . PHE A 1 110 ? 19.672 -14.984 -15.891 1 51.66 110 PHE A O 1
ATOM 931 N N . PRO A 1 111 ? 21.375 -16.203 -16.031 1 56.09 111 PRO A N 1
ATOM 932 C CA . PRO A 1 111 ? 20.719 -16.906 -17.141 1 56.09 111 PRO A CA 1
ATOM 933 C C . PRO A 1 111 ? 19.391 -17.547 -16.734 1 56.09 111 PRO A C 1
ATOM 935 O O . PRO A 1 111 ? 19.234 -17.953 -15.586 1 56.09 111 PRO A O 1
ATOM 938 N N . LYS A 1 112 ? 18.406 -17 -17.406 1 57.75 112 LYS A N 1
ATOM 939 C CA . LYS A 1 112 ? 17.172 -17.734 -17.203 1 57.75 112 LYS A CA 1
ATOM 940 C C . LYS A 1 112 ? 17.422 -19.234 -17.109 1 57.75 112 LYS A C 1
ATOM 942 O O . LYS A 1 112 ? 18.266 -19.766 -17.828 1 57.75 112 LYS A O 1
ATOM 947 N N . LYS A 1 113 ? 17.047 -19.766 -16.016 1 56.31 113 LYS A N 1
ATOM 948 C CA . LYS A 1 113 ? 17.234 -21.203 -15.844 1 56.31 113 LYS A CA 1
ATOM 949 C C . LYS A 1 113 ? 16.75 -21.969 -17.062 1 56.31 113 LYS A C 1
ATOM 951 O O . LYS A 1 113 ? 15.695 -21.656 -17.625 1 56.31 113 LYS A O 1
ATOM 956 N N . PRO A 1 114 ? 17.641 -22.688 -17.656 1 60.38 114 PRO A N 1
ATOM 957 C CA . PRO A 1 114 ? 17.203 -23.484 -18.797 1 60.38 114 PRO A CA 1
ATOM 958 C C . PRO A 1 114 ? 15.961 -24.312 -18.5 1 60.38 114 PRO A C 1
ATOM 960 O O . PRO A 1 114 ? 15.781 -24.766 -17.359 1 60.38 114 PRO A O 1
ATOM 963 N N . LEU A 1 115 ? 15.078 -24.156 -19.328 1 63.34 115 LEU A N 1
ATOM 964 C CA . LEU A 1 115 ? 13.906 -25 -19.172 1 63.34 115 LEU A CA 1
ATOM 965 C C . LEU A 1 115 ? 14.305 -26.469 -19.016 1 63.34 115 LEU A C 1
ATOM 967 O O . LEU A 1 115 ? 15.172 -26.953 -19.734 1 63.34 115 LEU A O 1
ATOM 971 N N . THR A 1 116 ? 13.992 -27 -17.922 1 70.25 116 THR A N 1
ATOM 972 C CA . THR A 1 116 ? 14.273 -28.422 -17.719 1 70.25 116 THR A CA 1
ATOM 973 C C . THR A 1 116 ? 13.594 -29.266 -18.797 1 70.25 116 THR A C 1
ATOM 975 O O . THR A 1 116 ? 12.734 -28.781 -19.531 1 70.25 116 THR A O 1
ATOM 978 N N . ALA A 1 117 ? 14.234 -30.391 -18.953 1 69.56 117 ALA A N 1
ATOM 979 C CA . ALA A 1 117 ? 13.656 -31.328 -19.922 1 69.56 117 ALA A CA 1
ATOM 980 C C . ALA A 1 117 ? 12.172 -31.562 -19.656 1 69.56 117 ALA A C 1
ATOM 982 O O . ALA A 1 117 ? 11.375 -31.672 -20.578 1 69.56 117 ALA A O 1
ATOM 983 N N . TYR A 1 118 ? 11.883 -31.406 -18.422 1 68.31 118 TYR A N 1
ATOM 984 C CA . TYR A 1 118 ? 10.492 -31.594 -18.031 1 68.31 118 TYR A CA 1
ATOM 985 C C . TYR A 1 118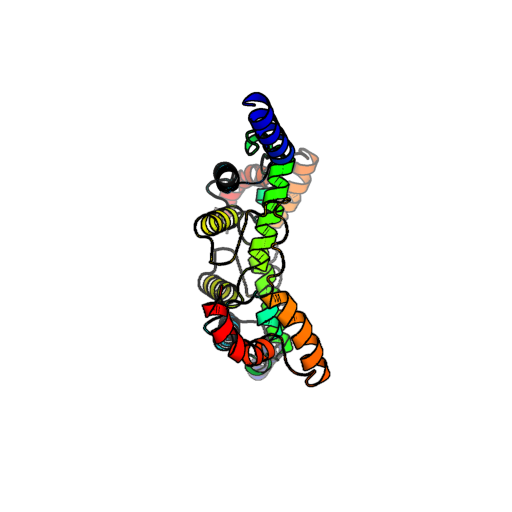 ? 9.625 -30.453 -18.562 1 68.31 118 TYR A C 1
ATOM 987 O O . TYR A 1 118 ? 8.531 -30.703 -19.094 1 68.31 118 TYR A O 1
ATOM 995 N N . ILE A 1 119 ? 10.195 -29.25 -18.469 1 70.19 119 ILE A N 1
ATOM 996 C CA . ILE A 1 119 ? 9.406 -28.109 -18.922 1 70.19 119 ILE A CA 1
ATOM 997 C C . ILE A 1 119 ? 9.266 -28.156 -20.438 1 70.19 119 ILE A C 1
ATOM 999 O O . ILE A 1 119 ? 8.203 -27.828 -20.984 1 70.19 119 ILE A O 1
ATOM 1003 N N . ARG A 1 120 ? 10.242 -28.531 -21 1 73.69 120 ARG A N 1
ATOM 1004 C CA . ARG A 1 120 ? 10.141 -28.688 -22.453 1 73.69 120 ARG A CA 1
ATOM 1005 C C . ARG A 1 120 ? 9.094 -29.734 -22.828 1 73.69 120 ARG A C 1
ATOM 1007 O O . ARG A 1 120 ? 8.281 -29.516 -23.719 1 73.69 120 ARG A O 1
ATOM 1014 N N . PHE A 1 121 ? 9.242 -30.922 -22.172 1 73.56 121 PHE A N 1
ATOM 1015 C CA . PHE A 1 121 ? 8.25 -31.969 -22.375 1 73.56 121 PHE A CA 1
ATOM 1016 C C . PHE A 1 121 ? 6.852 -31.453 -22.062 1 73.56 121 PHE A C 1
ATOM 1018 O O . PHE A 1 121 ? 5.914 -31.688 -22.828 1 73.56 121 PHE A O 1
ATOM 1025 N N . PHE A 1 122 ? 6.715 -30.625 -21.016 1 72.69 122 PHE A N 1
ATOM 1026 C CA . PHE A 1 122 ? 5.418 -30.109 -20.578 1 72.69 122 PHE A CA 1
ATOM 1027 C C . PHE A 1 122 ? 4.859 -29.109 -21.594 1 72.69 122 PHE A C 1
ATOM 1029 O O . PHE A 1 122 ? 3.676 -29.156 -21.922 1 72.69 122 PHE A O 1
ATOM 1036 N N . LYS A 1 123 ? 5.688 -28.375 -22.016 1 74.44 123 LYS A N 1
ATOM 1037 C CA . LYS A 1 123 ? 5.254 -27.391 -23 1 74.44 123 LYS A CA 1
ATOM 1038 C C . LYS A 1 123 ? 4.711 -28.062 -24.266 1 74.44 123 LYS A C 1
ATOM 1040 O O . LYS A 1 123 ? 3.717 -27.609 -24.844 1 74.44 123 LYS A O 1
ATOM 1045 N N . GLU A 1 124 ? 5.371 -29.016 -24.625 1 75.38 124 GLU A N 1
ATOM 1046 C CA . GLU A 1 124 ? 4.953 -29.75 -25.812 1 75.38 124 GLU A CA 1
ATOM 1047 C C . GLU A 1 124 ? 3.619 -30.453 -25.578 1 75.38 124 GLU A C 1
ATOM 1049 O O . GLU A 1 124 ? 2.725 -30.391 -26.422 1 75.38 124 GLU A O 1
ATOM 1054 N N . LYS A 1 125 ? 3.494 -31.172 -24.484 1 73.62 125 LYS A N 1
ATOM 1055 C CA . LYS A 1 125 ? 2.279 -31.906 -24.156 1 73.62 125 LYS A CA 1
ATOM 1056 C C . LYS A 1 125 ? 1.119 -30.969 -23.859 1 73.62 125 LYS A C 1
ATOM 1058 O O . LYS A 1 125 ? -0.029 -31.25 -24.203 1 73.62 125 LYS A O 1
ATOM 1063 N N . ARG A 1 126 ? 1.536 -29.875 -23.219 1 74.69 126 ARG A N 1
ATOM 1064 C CA . ARG A 1 126 ? 0.527 -28.875 -22.875 1 74.69 126 ARG A CA 1
ATOM 1065 C C . ARG A 1 126 ? -0.151 -28.344 -24.141 1 74.69 126 ARG A C 1
ATOM 1067 O O . ARG A 1 126 ? -1.376 -28.219 -24.188 1 74.69 126 ARG A O 1
ATOM 1074 N N . ALA A 1 127 ? 0.678 -28.047 -25.078 1 77.12 127 ALA A N 1
ATOM 1075 C CA . ALA A 1 127 ? 0.122 -27.562 -26.344 1 77.12 127 ALA A CA 1
ATOM 1076 C C . ALA A 1 127 ? -0.837 -28.594 -26.938 1 77.12 127 ALA A C 1
ATOM 1078 O O . ALA A 1 127 ? -1.904 -28.234 -27.438 1 77.12 127 ALA A O 1
ATOM 1079 N N . GLN A 1 128 ? -0.442 -29.828 -26.828 1 76.38 128 GLN A N 1
ATOM 1080 C CA . GLN A 1 128 ? -1.264 -30.906 -27.391 1 76.38 128 GLN A CA 1
ATOM 1081 C C . GLN A 1 128 ? -2.572 -31.047 -26.609 1 76.38 128 GLN A C 1
ATOM 1083 O O . GLN A 1 128 ? -3.637 -31.219 -27.203 1 76.38 128 GLN A O 1
ATOM 1088 N N . TYR A 1 129 ? -2.449 -30.953 -25.328 1 75.38 129 TYR A N 1
ATOM 1089 C CA . TYR A 1 129 ? -3.617 -31.141 -24.484 1 75.38 129 TYR A CA 1
ATOM 1090 C C . TYR A 1 129 ? -4.566 -29.953 -24.594 1 75.38 129 TYR A C 1
ATOM 1092 O O . TYR A 1 129 ? -5.789 -30.125 -24.578 1 75.38 129 TYR A O 1
ATOM 1100 N N . LEU A 1 130 ? -3.973 -28.859 -24.672 1 75.44 130 LEU A N 1
ATOM 1101 C CA . LEU A 1 130 ? -4.785 -27.656 -24.781 1 75.44 130 LEU A CA 1
ATOM 1102 C C . LEU A 1 130 ? -5.543 -27.641 -26.109 1 75.44 130 LEU A C 1
ATOM 1104 O O . LEU A 1 130 ? -6.625 -27.047 -26.203 1 75.44 130 LEU A O 1
ATOM 1108 N N . GLN A 1 131 ? -4.949 -28.297 -27.062 1 76.75 131 GLN A N 1
ATOM 1109 C CA . GLN A 1 131 ? -5.648 -28.438 -28.328 1 76.75 131 GLN A CA 1
ATOM 1110 C C . GLN A 1 131 ? -6.859 -29.359 -28.203 1 76.75 131 GLN A C 1
ATOM 1112 O O . GLN A 1 131 ? -7.887 -29.141 -28.844 1 76.75 131 GLN A O 1
ATOM 1117 N N . VAL A 1 132 ? -6.715 -30.297 -27.312 1 76.81 132 VAL A N 1
ATOM 1118 C CA . VAL A 1 132 ? -7.777 -31.266 -27.109 1 76.81 132 VAL A CA 1
ATOM 1119 C C . VAL A 1 132 ? -8.75 -30.781 -26.047 1 76.81 132 VAL A C 1
ATOM 1121 O O . VAL A 1 132 ? -9.961 -30.984 -26.156 1 76.81 132 VAL A O 1
ATOM 1124 N N . HIS A 1 133 ? -8.18 -30.141 -25.016 1 75.31 133 HIS A N 1
ATOM 1125 C CA . HIS A 1 133 ? -9 -29.625 -23.922 1 75.31 133 HIS A CA 1
ATOM 1126 C C . HIS A 1 133 ? -8.68 -28.156 -23.625 1 75.31 133 HIS A C 1
ATOM 1128 O O . HIS A 1 133 ? -7.906 -27.859 -22.719 1 75.31 133 HIS A O 1
ATOM 1134 N N . PRO A 1 134 ? -9.195 -27.344 -24.359 1 74.75 134 PRO A N 1
ATOM 1135 C CA . PRO A 1 134 ? -8.891 -25.906 -24.281 1 74.75 134 PRO A CA 1
ATOM 1136 C C . PRO A 1 134 ? -9.336 -25.281 -22.969 1 74.75 134 PRO A C 1
ATOM 1138 O O . PRO A 1 134 ? -8.891 -24.188 -22.609 1 74.75 134 PRO A O 1
ATOM 1141 N N . GLU A 1 135 ? -10.141 -26.062 -22.359 1 73.38 135 GLU A N 1
ATOM 1142 C CA . GLU A 1 135 ? -10.703 -25.469 -21.156 1 73.38 135 GLU A CA 1
ATOM 1143 C C . GLU A 1 135 ? -9.797 -25.719 -19.953 1 73.38 135 GLU A C 1
ATOM 1145 O O . GLU A 1 135 ? -10.008 -25.141 -18.875 1 73.38 135 GLU A O 1
ATOM 1150 N N . MET A 1 136 ? -8.789 -26.516 -20.109 1 68.81 136 MET A N 1
ATOM 1151 C CA . MET A 1 136 ? -7.98 -26.906 -18.969 1 68.81 136 MET A CA 1
ATOM 1152 C C . MET A 1 136 ? -6.926 -25.844 -18.656 1 68.81 136 MET A C 1
ATOM 1154 O O . MET A 1 136 ? -6.316 -25.297 -19.562 1 68.81 136 MET A O 1
ATOM 1158 N N . ASN A 1 137 ? -6.953 -25.438 -17.422 1 70.38 137 ASN A N 1
ATOM 1159 C CA . ASN A 1 137 ? -5.922 -24.5 -17.016 1 70.38 137 ASN A CA 1
ATOM 1160 C C . ASN A 1 137 ? -4.617 -25.203 -16.672 1 70.38 137 ASN A C 1
ATOM 1162 O O . ASN A 1 137 ? -4.578 -26.438 -16.562 1 70.38 137 ASN A O 1
ATOM 1166 N N . ASN A 1 138 ? -3.535 -24.5 -16.594 1 71.5 138 ASN A N 1
ATOM 1167 C CA . ASN A 1 138 ? -2.189 -25.031 -16.406 1 71.5 138 ASN A CA 1
ATOM 1168 C C . ASN A 1 138 ? -2.104 -25.891 -15.141 1 71.5 138 ASN A C 1
ATOM 1170 O O . ASN A 1 138 ? -1.377 -26.875 -15.109 1 71.5 138 ASN A O 1
ATOM 1174 N N . LEU A 1 139 ? -2.883 -25.594 -14.344 1 68.56 139 LEU A N 1
ATOM 1175 C CA . LEU A 1 139 ? -2.877 -26.344 -13.094 1 68.56 139 LEU A CA 1
ATOM 1176 C C . LEU A 1 139 ? -3.502 -27.719 -13.289 1 68.56 139 LEU A C 1
ATOM 1178 O O . LEU A 1 139 ? -2.969 -28.719 -12.805 1 68.56 139 LEU A O 1
ATOM 1182 N N . ALA A 1 140 ? -4.598 -27.703 -13.93 1 70.25 140 ALA A N 1
ATOM 1183 C CA . ALA A 1 140 ? -5.281 -28.953 -14.242 1 70.25 140 ALA A CA 1
ATOM 1184 C C . ALA A 1 140 ? -4.422 -29.844 -15.148 1 70.25 140 ALA A C 1
ATOM 1186 O O . ALA A 1 140 ? -4.363 -31.062 -14.961 1 70.25 140 ALA A O 1
ATOM 1187 N N . LEU A 1 141 ? -3.779 -29.219 -16 1 70.69 141 LEU A N 1
ATOM 1188 C CA . LEU A 1 141 ? -2.938 -29.938 -16.953 1 70.69 141 LEU A CA 1
ATOM 1189 C C . LEU A 1 141 ? -1.721 -30.531 -16.266 1 70.69 141 LEU A C 1
ATOM 1191 O O . LEU A 1 141 ? -1.321 -31.672 -16.562 1 70.69 141 LEU A O 1
ATOM 1195 N N . THR A 1 142 ? -1.209 -29.734 -15.328 1 68.38 142 THR A N 1
ATOM 1196 C CA . THR A 1 142 ? -0.054 -30.203 -14.578 1 68.38 142 THR A CA 1
ATOM 1197 C C . THR A 1 142 ? -0.426 -31.422 -13.727 1 68.38 142 THR A C 1
ATOM 1199 O O . THR A 1 142 ? 0.367 -32.344 -13.578 1 68.38 142 THR A O 1
ATOM 1202 N N . LYS A 1 143 ? -1.55 -31.438 -13.227 1 68.88 143 LYS A N 1
ATOM 1203 C CA . LYS A 1 143 ? -2.045 -32.562 -12.445 1 68.88 143 LYS A CA 1
ATOM 1204 C C . LYS A 1 143 ? -2.17 -33.812 -13.312 1 68.88 143 LYS A C 1
ATOM 1206 O O . LYS A 1 143 ? -1.824 -34.906 -12.875 1 68.88 143 LYS A O 1
ATOM 1211 N N . VAL A 1 144 ? -2.691 -33.656 -14.461 1 64.06 144 VAL A N 1
ATOM 1212 C CA . VAL A 1 144 ? -2.873 -34.75 -15.406 1 64.06 144 VAL A CA 1
ATOM 1213 C C . VAL A 1 144 ? -1.512 -35.281 -15.859 1 64.06 144 VAL A C 1
ATOM 1215 O O . VAL A 1 144 ? -1.316 -36.469 -16 1 64.06 144 VAL A O 1
ATOM 1218 N N . LEU A 1 145 ? -0.633 -34.25 -16.016 1 61.69 145 LEU A N 1
ATOM 1219 C CA . LEU A 1 145 ? 0.692 -34.625 -16.484 1 61.69 145 LEU A CA 1
ATOM 1220 C C . LEU A 1 145 ? 1.584 -35.062 -15.328 1 61.69 145 LEU A C 1
ATOM 1222 O O . LEU A 1 145 ? 2.549 -35.812 -15.523 1 61.69 145 LEU A O 1
ATOM 1226 N N . ARG A 1 146 ? 1.428 -34.531 -14.156 1 59.06 146 ARG A N 1
ATOM 1227 C CA . ARG A 1 146 ? 2.16 -34.906 -12.961 1 59.06 146 ARG A CA 1
ATOM 1228 C C . ARG A 1 146 ? 2.033 -36.438 -12.727 1 59.06 146 ARG A C 1
ATOM 1230 O O . ARG A 1 146 ? 2.945 -37.062 -12.18 1 59.06 146 ARG A O 1
ATOM 1237 N N . VAL A 1 147 ? 1.074 -37.094 -13.109 1 50.66 147 VAL A N 1
ATOM 1238 C CA . VAL A 1 147 ? 1.039 -38.531 -12.953 1 50.66 147 VAL A CA 1
ATOM 1239 C C . VAL A 1 147 ? 2.328 -39.156 -13.5 1 50.66 147 VAL A C 1
ATOM 1241 O O . VAL A 1 147 ? 2.953 -39.969 -12.844 1 50.66 147 VAL A O 1
ATOM 1244 N N . PRO A 1 148 ? 2.801 -38.75 -14.609 1 46.59 148 PRO A N 1
ATOM 1245 C CA . PRO A 1 148 ? 4.086 -39.281 -15.078 1 46.59 148 PRO A CA 1
ATOM 1246 C C . PRO A 1 148 ? 5.277 -38.625 -14.375 1 46.59 148 PRO A C 1
ATOM 1248 O O . PRO A 1 148 ? 6.367 -39.188 -14.344 1 46.59 148 PRO A O 1
ATOM 1251 N N . ARG A 1 149 ? 5.211 -37.438 -13.875 1 47.72 149 ARG A N 1
ATOM 1252 C CA . ARG A 1 149 ? 6.312 -36.75 -13.188 1 47.72 149 ARG A CA 1
ATOM 1253 C C . ARG A 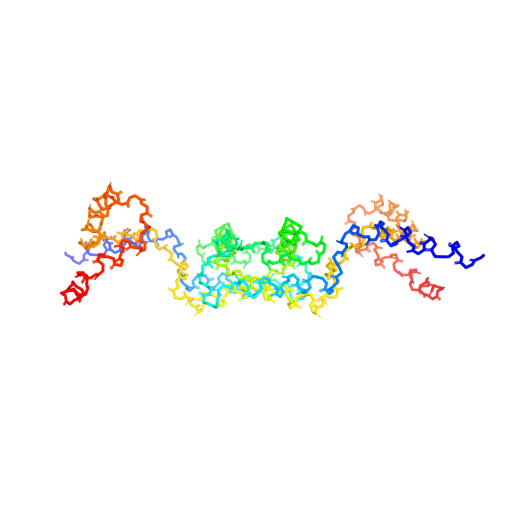1 149 ? 6.672 -37.469 -11.891 1 47.72 149 ARG A C 1
ATOM 1255 O O . ARG A 1 149 ? 7.785 -37.344 -11.383 1 47.72 149 ARG A O 1
ATOM 1262 N N . GLY A 1 150 ? 5.777 -38 -11.117 1 43.81 150 GLY A N 1
ATOM 1263 C CA . GLY A 1 150 ? 6.219 -38.938 -10.102 1 43.81 150 GLY A CA 1
ATOM 1264 C C . GLY A 1 150 ? 7.25 -39.906 -10.609 1 43.81 150 GLY A C 1
ATOM 1265 O O . GLY A 1 150 ? 8.164 -40.312 -9.875 1 43.81 150 GLY A O 1
ATOM 1266 N N . ILE A 1 151 ? 7.148 -40.312 -11.797 1 39.47 151 ILE A N 1
ATOM 1267 C CA . ILE A 1 151 ? 8.133 -41.219 -12.383 1 39.47 151 ILE A CA 1
ATOM 1268 C C . ILE A 1 151 ? 9.422 -40.469 -12.68 1 39.47 151 ILE A C 1
ATOM 1270 O O . ILE A 1 151 ? 10.523 -40.969 -12.453 1 39.47 151 ILE A O 1
ATOM 1274 N N . TRP A 1 152 ? 9.281 -39.219 -13.117 1 38.72 152 TRP A N 1
ATOM 1275 C CA . TRP A 1 152 ? 10.5 -38.469 -13.469 1 38.72 152 TRP A CA 1
ATOM 1276 C C . TRP A 1 152 ? 11.164 -37.906 -12.227 1 38.72 152 TRP A C 1
ATOM 1278 O O . TRP A 1 152 ? 12.352 -37.562 -12.25 1 38.72 152 TRP A O 1
ATOM 1288 N N . ARG A 1 153 ? 10.555 -37.344 -11.18 1 41.41 153 ARG A N 1
ATOM 1289 C CA . ARG A 1 153 ? 11.242 -36.938 -9.961 1 41.41 153 ARG A CA 1
ATOM 1290 C C . ARG A 1 153 ? 12.188 -38.031 -9.477 1 41.41 153 ARG A C 1
ATOM 1292 O O . ARG A 1 153 ? 13.148 -37.781 -8.758 1 41.41 153 ARG A O 1
ATOM 1299 N N . CYS A 1 154 ? 11.828 -39.312 -9.742 1 35.34 154 CYS A N 1
ATOM 1300 C CA . CYS A 1 154 ? 12.781 -40.344 -9.352 1 35.34 154 CYS A CA 1
ATOM 1301 C C . CYS A 1 154 ? 14.07 -40.219 -10.148 1 35.34 154 CYS A C 1
ATOM 1303 O O . CYS A 1 154 ? 15.133 -40.625 -9.688 1 35.34 154 CYS A O 1
ATOM 1305 N N . PHE A 1 155 ? 14.07 -39.812 -11.398 1 36.59 155 PHE A N 1
ATOM 1306 C CA . PHE A 1 155 ? 15.32 -39.844 -12.141 1 36.59 155 PHE A CA 1
ATOM 1307 C C . PHE A 1 155 ? 16.109 -38.562 -11.938 1 36.59 155 PHE A C 1
ATOM 1309 O O . PHE A 1 155 ? 17.312 -38.531 -12.18 1 36.59 155 PHE A O 1
ATOM 1316 N N . GLY A 1 156 ? 15.492 -37.406 -11.758 1 32.75 156 GLY A N 1
ATOM 1317 C CA . GLY A 1 156 ? 16.422 -36.312 -11.602 1 32.75 156 GLY A CA 1
ATOM 1318 C C . GLY A 1 156 ? 16.859 -36.094 -10.164 1 32.75 156 GLY A C 1
ATOM 1319 O O . GLY A 1 156 ? 16.172 -36.5 -9.234 1 32.75 156 GLY A O 1
ATOM 1320 N N . GLU B 1 1 ? 49.156 -19.609 -15.773 1 29.97 1 GLU B N 1
ATOM 1321 C CA . GLU B 1 1 ? 47.906 -20.297 -15.445 1 29.97 1 GLU B CA 1
ATOM 1322 C C . GLU B 1 1 ? 47.156 -19.578 -14.336 1 29.97 1 GLU B C 1
ATOM 1324 O O . GLU B 1 1 ? 45.938 -19.516 -14.352 1 29.97 1 GLU B O 1
ATOM 1329 N N . GLN B 1 2 ? 47.812 -19 -13.297 1 42.16 2 GLN B N 1
ATOM 1330 C CA . GLN B 1 2 ? 47.219 -18.25 -12.211 1 42.16 2 GLN B CA 1
ATOM 1331 C C . GLN B 1 2 ? 46.719 -16.906 -12.695 1 42.16 2 GLN B C 1
ATOM 1333 O O . GLN B 1 2 ? 45.719 -16.391 -12.18 1 42.16 2 GLN B O 1
ATOM 1338 N N . ASP B 1 3 ? 47.25 -16.25 -13.664 1 40 3 ASP B N 1
ATOM 1339 C CA . ASP B 1 3 ? 46.875 -14.93 -14.164 1 40 3 ASP B CA 1
ATOM 1340 C C . ASP B 1 3 ? 45.531 -14.984 -14.922 1 40 3 ASP B C 1
ATOM 1342 O O . ASP B 1 3 ? 44.75 -14.031 -14.883 1 40 3 ASP B O 1
ATOM 1346 N N . MET B 1 4 ? 45.281 -16.016 -15.719 1 36.72 4 MET B N 1
ATOM 1347 C CA . MET B 1 4 ? 44.031 -16.078 -16.469 1 36.72 4 MET B CA 1
ATOM 1348 C C . MET B 1 4 ? 42.844 -16.281 -15.547 1 36.72 4 MET B C 1
ATOM 1350 O O . MET B 1 4 ? 41.719 -16.125 -15.953 1 36.72 4 MET B O 1
ATOM 1354 N N . LYS B 1 5 ? 43.031 -17.156 -14.422 1 37.72 5 LYS B N 1
ATOM 1355 C CA . LYS B 1 5 ? 41.906 -17.266 -13.484 1 37.72 5 LYS B CA 1
ATOM 1356 C C . LYS B 1 5 ? 41.625 -15.922 -12.812 1 37.72 5 LYS B C 1
ATOM 1358 O O . LYS B 1 5 ? 40.5 -15.664 -12.406 1 37.72 5 LYS B O 1
ATOM 1363 N N . ASN B 1 6 ? 42.562 -15.039 -12.586 1 37.31 6 ASN B N 1
ATOM 1364 C CA . ASN B 1 6 ? 42.344 -13.719 -12.008 1 37.31 6 ASN B CA 1
ATOM 1365 C C . ASN B 1 6 ? 41.531 -12.836 -12.961 1 37.31 6 ASN B C 1
ATOM 1367 O O . ASN B 1 6 ? 40.812 -11.945 -12.516 1 37.31 6 ASN B O 1
ATOM 1371 N N . TYR B 1 7 ? 41.875 -12.953 -14.297 1 36.34 7 TYR B N 1
ATOM 1372 C CA . TYR B 1 7 ? 41.156 -12.086 -15.227 1 36.34 7 TYR B CA 1
ATOM 1373 C C . TYR B 1 7 ? 39.688 -12.508 -15.367 1 36.34 7 TYR B C 1
ATOM 1375 O O . TYR B 1 7 ? 38.812 -11.68 -15.609 1 36.34 7 TYR B O 1
ATOM 1383 N N . ARG B 1 8 ? 39.344 -13.812 -15.508 1 34.28 8 ARG B N 1
ATOM 1384 C CA . ARG B 1 8 ? 37.906 -14.18 -15.531 1 34.28 8 ARG B CA 1
ATOM 1385 C C . ARG B 1 8 ? 37.219 -13.773 -14.234 1 34.28 8 ARG B C 1
ATOM 1387 O O . ARG B 1 8 ? 36.031 -13.469 -14.234 1 34.28 8 ARG B O 1
ATOM 1394 N N . ASN B 1 9 ? 37.812 -13.891 -13.031 1 40.72 9 ASN B N 1
ATOM 1395 C CA . ASN B 1 9 ? 37.219 -13.367 -11.797 1 40.72 9 ASN B CA 1
ATOM 1396 C C . ASN B 1 9 ? 37.125 -11.844 -11.836 1 40.72 9 ASN B C 1
ATOM 1398 O O . ASN B 1 9 ? 36.25 -11.266 -11.164 1 40.72 9 ASN B O 1
ATOM 1402 N N . LEU B 1 10 ? 38 -11.078 -12.586 1 37.22 10 LEU B N 1
ATOM 1403 C CA . LEU B 1 10 ? 37.875 -9.633 -12.695 1 37.22 10 LEU B CA 1
ATOM 1404 C C . LEU B 1 10 ? 36.75 -9.273 -13.664 1 37.22 10 LEU B C 1
ATOM 1406 O O . LEU B 1 10 ? 36.031 -8.305 -13.453 1 37.22 10 LEU B O 1
ATOM 1410 N N . LYS B 1 11 ? 36.688 -9.852 -14.945 1 36.34 11 LYS B N 1
ATOM 1411 C CA . LYS B 1 11 ? 35.562 -9.531 -15.844 1 36.34 11 LYS B CA 1
ATOM 1412 C C . LYS B 1 11 ? 34.219 -9.984 -15.258 1 36.34 11 LYS B C 1
ATOM 1414 O O . LYS B 1 11 ? 33.188 -9.352 -15.5 1 36.34 11 LYS B O 1
ATOM 1419 N N . MET B 1 12 ? 33.969 -11.203 -14.633 1 37.5 12 MET B N 1
ATOM 1420 C CA . MET B 1 12 ? 32.75 -11.508 -13.875 1 37.5 12 MET B CA 1
ATOM 1421 C C . MET B 1 12 ? 32.594 -10.539 -12.711 1 37.5 12 MET B C 1
ATOM 1423 O O . MET B 1 12 ? 31.484 -10.367 -12.203 1 37.5 12 MET B O 1
ATOM 1427 N N . ALA B 1 13 ? 33.688 -9.906 -12.109 1 36.84 13 ALA B N 1
ATOM 1428 C CA . ALA B 1 13 ? 33.625 -8.852 -11.102 1 36.84 13 ALA B CA 1
ATOM 1429 C C . ALA B 1 13 ? 33.25 -7.516 -11.727 1 36.84 13 ALA B C 1
ATOM 1431 O O . ALA B 1 13 ? 32.562 -6.703 -11.094 1 36.84 13 ALA B O 1
ATOM 1432 N N . SER B 1 14 ? 33.75 -7.012 -12.844 1 36.25 14 SER B N 1
ATOM 1433 C CA . SER B 1 14 ? 33.438 -5.703 -13.406 1 36.25 14 SER B CA 1
ATOM 1434 C C . SER B 1 14 ? 32 -5.629 -13.883 1 36.25 14 SER B C 1
ATOM 1436 O O . SER B 1 14 ? 31.359 -4.582 -13.773 1 36.25 14 SER B O 1
ATOM 1438 N N . HIS B 1 15 ? 31.406 -6.445 -14.836 1 37.16 15 HIS B N 1
ATOM 1439 C CA . HIS B 1 15 ? 29.984 -6.512 -15.164 1 37.16 15 HIS B CA 1
ATOM 1440 C C . HIS B 1 15 ? 29.172 -6.941 -13.953 1 37.16 15 HIS B C 1
ATOM 1442 O O . HIS B 1 15 ? 27.938 -6.914 -13.992 1 37.16 15 HIS B O 1
ATOM 1448 N N . HIS B 1 16 ? 29.703 -7.547 -12.93 1 38.91 16 HIS B N 1
ATOM 1449 C CA . HIS B 1 16 ? 29.297 -7.746 -11.547 1 38.91 16 HIS B CA 1
ATOM 1450 C C . HIS B 1 16 ? 29.172 -6.418 -10.805 1 38.91 16 HIS B C 1
ATOM 1452 O O . HIS B 1 16 ? 28.734 -6.379 -9.656 1 38.91 16 HIS B O 1
ATOM 1458 N N . THR B 1 17 ? 29.906 -5.398 -11.203 1 39.75 17 THR B N 1
ATOM 1459 C CA . THR B 1 17 ? 29.844 -4.082 -10.57 1 39.75 17 THR B CA 1
ATOM 1460 C C . THR B 1 17 ? 28.5 -3.41 -10.859 1 39.75 17 THR B C 1
ATOM 1462 O O . THR B 1 17 ? 28.281 -2.264 -10.469 1 39.75 17 THR B O 1
ATOM 1465 N N . GLN B 1 18 ? 27.969 -3.465 -12.109 1 43.84 18 GLN B N 1
ATOM 1466 C CA . GLN B 1 18 ? 26.625 -2.941 -12.273 1 43.84 18 GLN B CA 1
ATOM 1467 C C . GLN B 1 18 ? 25.734 -3.305 -11.086 1 43.84 18 GLN B C 1
ATOM 1469 O O . GLN B 1 18 ? 25.594 -4.48 -10.75 1 43.84 18 GLN B O 1
ATOM 1474 N N . GLY B 1 19 ? 25.906 -2.455 -10.102 1 50.5 19 GLY B N 1
ATOM 1475 C CA . GLY B 1 19 ? 25.703 -2.461 -8.664 1 50.5 19 GLY B CA 1
ATOM 1476 C C . GLY B 1 19 ? 24.531 -3.32 -8.227 1 50.5 19 GLY B C 1
ATOM 1477 O O . GLY B 1 19 ? 23.375 -2.877 -8.266 1 50.5 19 GLY B O 1
ATOM 1478 N N . HIS B 1 20 ? 24.562 -4.637 -8.531 1 69.38 20 HIS B N 1
ATOM 1479 C CA . HIS B 1 20 ? 23.594 -5.641 -8.102 1 69.38 20 HIS B CA 1
ATOM 1480 C C . HIS B 1 20 ? 23.219 -5.457 -6.637 1 69.38 20 HIS B C 1
ATOM 1482 O O . HIS B 1 20 ? 24.094 -5.297 -5.785 1 69.38 20 HIS B O 1
ATOM 1488 N N . TRP B 1 21 ? 22.141 -5.035 -6.531 1 87.31 21 TRP B N 1
ATOM 1489 C CA . TRP B 1 21 ? 21.594 -4.91 -5.184 1 87.31 21 TRP B CA 1
ATOM 1490 C C . TRP B 1 21 ? 21.609 -6.25 -4.461 1 87.31 21 TRP B C 1
ATOM 1492 O O . TRP B 1 21 ? 20.766 -7.117 -4.734 1 87.31 21 TRP B O 1
ATOM 1502 N N . SER B 1 22 ? 22.797 -6.441 -3.787 1 85.31 22 SER B N 1
ATOM 1503 C CA . SER B 1 22 ? 22.828 -7.621 -2.924 1 85.31 22 SER B CA 1
ATOM 1504 C C . SER B 1 22 ? 21.875 -7.457 -1.744 1 85.31 22 SER B C 1
ATOM 1506 O O . SER B 1 22 ? 21.406 -6.348 -1.466 1 85.31 22 SER B O 1
ATOM 1508 N N . HIS B 1 23 ? 21.609 -8.531 -1.069 1 86.38 23 HIS B N 1
ATOM 1509 C CA . HIS B 1 23 ? 20.766 -8.5 0.126 1 86.38 23 HIS B CA 1
ATOM 1510 C C . HIS B 1 23 ? 21.328 -7.52 1.157 1 86.38 23 HIS B C 1
ATOM 1512 O O . HIS B 1 23 ? 20.578 -6.73 1.735 1 86.38 23 HIS B O 1
ATOM 1518 N N . LYS B 1 24 ? 22.594 -7.578 1.266 1 90.38 24 LYS B N 1
ATOM 1519 C CA . LYS B 1 24 ? 23.266 -6.699 2.225 1 90.38 24 LYS B CA 1
ATOM 1520 C C . LYS B 1 24 ? 23.094 -5.234 1.836 1 90.38 24 LYS B C 1
ATOM 1522 O O . LYS B 1 24 ? 22.828 -4.387 2.691 1 90.38 24 LYS B O 1
ATOM 1527 N N . ASN B 1 25 ? 23.234 -4.926 0.583 1 93.44 25 ASN B N 1
ATOM 1528 C CA . ASN B 1 25 ? 23.141 -3.551 0.111 1 93.44 25 ASN B CA 1
ATOM 1529 C C . ASN B 1 25 ? 21.719 -3.031 0.179 1 93.44 25 ASN B C 1
ATOM 1531 O O . ASN B 1 25 ? 21.484 -1.851 0.454 1 93.44 25 ASN B O 1
ATOM 1535 N N . ILE B 1 26 ? 20.766 -3.943 -0.001 1 94.5 26 ILE B N 1
ATOM 1536 C CA . ILE B 1 26 ? 19.359 -3.566 0.105 1 94.5 26 ILE B CA 1
ATOM 1537 C C . ILE B 1 26 ? 19.031 -3.207 1.552 1 94.5 26 ILE B C 1
ATOM 1539 O O . ILE B 1 26 ? 18.391 -2.186 1.814 1 94.5 26 ILE B O 1
ATOM 1543 N N . LEU B 1 27 ? 19.531 -4.004 2.451 1 94.5 27 LEU B N 1
ATOM 1544 C CA . LEU B 1 27 ? 19.281 -3.734 3.863 1 94.5 27 LEU B CA 1
ATOM 1545 C C . LEU B 1 27 ? 19.938 -2.426 4.289 1 94.5 27 LEU B C 1
ATOM 1547 O O . LEU B 1 27 ? 19.375 -1.666 5.074 1 94.5 27 LEU B O 1
ATOM 1551 N N . ARG B 1 28 ? 21.094 -2.189 3.77 1 96.5 28 ARG B N 1
ATOM 1552 C CA . ARG B 1 28 ? 21.781 -0.941 4.078 1 96.5 28 ARG B CA 1
ATOM 1553 C C . ARG B 1 28 ? 21 0.262 3.568 1 96.5 28 ARG B C 1
ATOM 1555 O O . ARG B 1 28 ? 20.875 1.275 4.262 1 96.5 28 ARG B O 1
ATOM 1562 N N . LEU B 1 29 ? 20.453 0.127 2.359 1 97.5 29 LEU B N 1
ATOM 1563 C CA . LEU B 1 29 ? 19.609 1.181 1.816 1 97.5 29 LEU B CA 1
ATOM 1564 C C . LEU B 1 29 ? 18.438 1.46 2.744 1 97.5 29 LEU B C 1
ATOM 1566 O O . LEU B 1 29 ? 18.188 2.611 3.107 1 97.5 29 LEU B O 1
ATOM 1570 N N . LEU B 1 30 ? 17.781 0.44 3.139 1 97.5 30 LEU B N 1
ATOM 1571 C CA . LEU B 1 30 ? 16.594 0.573 3.973 1 97.5 30 LEU B CA 1
ATOM 1572 C C . LEU B 1 30 ? 16.953 1.128 5.348 1 97.5 30 LEU B C 1
ATOM 1574 O O . LEU B 1 30 ? 16.203 1.926 5.914 1 97.5 30 LEU B O 1
ATOM 1578 N N . GLU B 1 31 ? 18.078 0.714 5.816 1 97.5 31 GLU B N 1
ATOM 1579 C CA . GLU B 1 31 ? 18.547 1.239 7.094 1 97.5 31 GLU B CA 1
ATOM 1580 C C . GLU B 1 31 ? 18.875 2.729 6.996 1 97.5 31 GLU B C 1
ATOM 1582 O O . GLU B 1 31 ? 18.531 3.502 7.895 1 97.5 31 GLU B O 1
ATOM 1587 N N . ASN B 1 32 ? 19.594 3.094 5.93 1 98.25 32 ASN B N 1
ATOM 1588 C CA . ASN B 1 32 ? 19.891 4.508 5.715 1 98.25 32 ASN B CA 1
ATOM 1589 C C . ASN B 1 32 ? 18.609 5.332 5.602 1 98.25 32 ASN B C 1
ATOM 1591 O O . ASN B 1 32 ? 18.531 6.441 6.129 1 98.25 32 ASN B O 1
ATOM 1595 N N . MET B 1 33 ? 17.609 4.766 4.934 1 97.94 33 MET B N 1
ATOM 1596 C CA . MET B 1 33 ? 16.344 5.473 4.824 1 97.94 33 MET B CA 1
ATOM 1597 C C . MET B 1 33 ? 15.688 5.637 6.191 1 97.94 33 MET B C 1
ATOM 1599 O O . MET B 1 33 ? 15.234 6.727 6.539 1 97.94 33 MET B O 1
ATOM 1603 N N . GLU B 1 34 ? 15.656 4.574 6.926 1 96.56 34 GLU B N 1
ATOM 1604 C CA . GLU B 1 34 ? 15.055 4.586 8.258 1 96.56 34 GLU B CA 1
ATOM 1605 C C . GLU B 1 34 ? 15.688 5.656 9.141 1 96.56 34 GLU B C 1
ATOM 1607 O O . GLU B 1 34 ? 14.992 6.355 9.875 1 96.56 34 GLU B O 1
ATOM 1612 N N . ASN B 1 35 ? 16.938 5.801 8.984 1 96.62 35 ASN B N 1
ATOM 1613 C CA . ASN B 1 35 ? 17.688 6.73 9.82 1 96.62 35 ASN B CA 1
ATOM 1614 C C . ASN B 1 35 ? 17.484 8.18 9.375 1 96.62 35 ASN B C 1
ATOM 1616 O O . ASN B 1 35 ? 17.828 9.109 10.102 1 96.62 35 ASN B O 1
ATOM 1620 N N . ASN B 1 36 ? 16.953 8.383 8.195 1 96.44 36 ASN B N 1
ATOM 1621 C CA . ASN B 1 36 ? 16.797 9.742 7.68 1 96.44 36 ASN B CA 1
ATOM 1622 C C . ASN B 1 36 ? 15.32 10.156 7.645 1 96.44 36 ASN B C 1
ATOM 1624 O O . ASN B 1 36 ? 14.992 11.234 7.156 1 96.44 36 ASN B O 1
ATOM 1628 N N . VAL B 1 37 ? 14.469 9.25 8.117 1 96 37 VAL B N 1
ATOM 1629 C CA . VAL B 1 37 ? 13.062 9.594 8.312 1 96 37 VAL B CA 1
ATOM 1630 C C . VAL B 1 37 ? 12.859 10.141 9.727 1 96 37 VAL B C 1
ATOM 1632 O O . VAL B 1 37 ? 13.375 9.578 10.695 1 96 37 VAL B O 1
ATOM 1635 N N . PRO B 1 38 ? 12.094 11.227 9.773 1 91.44 38 PRO B N 1
ATOM 1636 C CA . PRO B 1 38 ? 11.859 11.781 11.109 1 91.44 38 PRO B CA 1
ATOM 1637 C C . PRO B 1 38 ? 11.242 10.766 12.07 1 91.44 38 PRO B C 1
ATOM 1639 O O . PRO B 1 38 ? 10.438 9.922 11.656 1 91.44 38 PRO B O 1
ATOM 1642 N N . HIS B 1 39 ? 11.648 10.859 13.32 1 87.94 39 HIS B N 1
ATOM 1643 C CA . HIS B 1 39 ? 11.164 9.93 14.336 1 87.94 39 HIS B CA 1
ATOM 1644 C C . HIS B 1 39 ? 9.648 10.008 14.484 1 87.94 39 HIS B C 1
ATOM 1646 O O . HIS B 1 39 ? 8.984 8.977 14.609 1 87.94 39 HIS B O 1
ATOM 1652 N N . ASN B 1 40 ? 9.117 11.195 14.43 1 87.12 40 ASN B N 1
ATOM 1653 C CA . ASN B 1 40 ? 7.672 11.391 14.523 1 87.12 40 ASN B CA 1
ATOM 1654 C C . ASN B 1 40 ? 7.047 11.625 13.156 1 87.12 40 ASN B C 1
ATOM 1656 O O . ASN B 1 40 ? 6.387 12.641 12.93 1 87.12 40 ASN B O 1
ATOM 1660 N N . ASP B 1 41 ? 7.309 10.625 12.312 1 85.31 41 ASP B N 1
ATOM 1661 C CA . ASP B 1 41 ? 6.793 10.75 10.953 1 85.31 41 ASP B CA 1
ATOM 1662 C C . ASP B 1 41 ? 5.273 10.594 10.93 1 85.31 41 ASP B C 1
ATOM 1664 O O . ASP B 1 41 ? 4.754 9.492 11.109 1 85.31 41 ASP B O 1
ATOM 1668 N N . ARG B 1 42 ? 4.566 11.688 10.727 1 84.94 42 ARG B N 1
ATOM 1669 C CA . ARG B 1 42 ? 3.105 11.664 10.688 1 84.94 42 ARG B CA 1
ATOM 1670 C C . ARG B 1 42 ? 2.584 12.086 9.32 1 84.94 42 ARG B C 1
ATOM 1672 O O . ARG B 1 42 ? 1.372 12.195 9.117 1 84.94 42 ARG B O 1
ATOM 1679 N N . GLU B 1 43 ? 3.543 12.375 8.453 1 89.44 43 GLU B N 1
ATOM 1680 C CA . GLU B 1 43 ? 3.162 12.805 7.105 1 89.44 43 GLU B CA 1
ATOM 1681 C C . GLU B 1 43 ? 2.969 11.602 6.184 1 89.44 43 GLU B C 1
ATOM 1683 O O . GLU B 1 43 ? 3.373 10.484 6.516 1 89.44 43 GLU B O 1
ATOM 1688 N N . THR B 1 44 ? 2.205 11.82 5.074 1 92.12 44 THR B N 1
ATOM 1689 C CA . THR B 1 44 ? 2.074 10.766 4.078 1 92.12 44 THR B CA 1
ATOM 1690 C C . THR B 1 44 ? 3.439 10.383 3.518 1 92.12 44 THR B C 1
ATOM 1692 O O . THR B 1 44 ? 4.375 11.188 3.537 1 92.12 44 THR B O 1
ATOM 1695 N N . PHE B 1 45 ? 3.607 9.18 3.084 1 94.69 45 PHE B N 1
ATOM 1696 C CA . PHE B 1 45 ? 4.906 8.703 2.617 1 94.69 45 PHE B CA 1
ATOM 1697 C C . PHE B 1 45 ? 5.387 9.531 1.43 1 94.69 45 PHE B C 1
ATOM 1699 O O . PHE B 1 45 ? 6.59 9.766 1.278 1 94.69 45 PHE B O 1
ATOM 1706 N N . LYS B 1 46 ? 4.434 10.023 0.561 1 95 46 LYS B N 1
ATOM 1707 C CA . LYS B 1 46 ? 4.805 10.844 -0.586 1 95 46 LYS B CA 1
ATOM 1708 C C . LYS B 1 46 ? 5.473 12.141 -0.137 1 95 46 LYS B C 1
ATOM 1710 O O . LYS B 1 46 ? 6.496 12.547 -0.69 1 95 46 LYS B O 1
ATOM 1715 N N . THR B 1 47 ? 4.914 12.75 0.925 1 93.69 47 THR B N 1
ATOM 1716 C CA . THR B 1 47 ? 5.441 14 1.453 1 93.69 47 THR B CA 1
ATOM 1717 C C . THR B 1 47 ? 6.82 13.789 2.076 1 93.69 47 THR B C 1
ATOM 1719 O O . THR B 1 47 ? 7.773 14.5 1.749 1 93.69 47 THR B O 1
ATOM 1722 N N . THR B 1 48 ? 6.91 12.828 2.918 1 95.25 48 THR B N 1
ATOM 1723 C CA . THR B 1 48 ? 8.18 12.539 3.584 1 95.25 48 THR B CA 1
ATOM 1724 C C . THR B 1 48 ? 9.25 12.164 2.568 1 95.25 48 THR B C 1
ATOM 1726 O O . THR B 1 48 ? 10.398 12.594 2.684 1 95.25 48 THR B O 1
ATOM 1729 N N . LEU B 1 49 ? 8.867 11.422 1.538 1 95.81 49 LEU B N 1
ATOM 1730 C CA . LEU B 1 49 ? 9.797 10.977 0.501 1 95.81 49 LEU B CA 1
ATOM 1731 C C . LEU B 1 49 ? 10.344 12.164 -0.281 1 95.81 49 LEU B C 1
ATOM 1733 O O . LEU B 1 49 ? 11.523 12.172 -0.646 1 95.81 49 LEU B O 1
ATOM 1737 N N . SER B 1 50 ? 9.523 13.133 -0.466 1 95.12 50 SER B N 1
ATOM 1738 C CA . SER B 1 50 ? 9.938 14.312 -1.224 1 95.12 50 SER B CA 1
ATOM 1739 C C . SER B 1 50 ? 10.961 15.141 -0.45 1 95.12 50 SER B C 1
ATOM 1741 O O . SER B 1 50 ? 11.727 15.898 -1.043 1 95.12 50 SER B O 1
ATOM 1743 N N . HIS B 1 51 ? 11.016 15 0.827 1 94.88 51 HIS B N 1
ATOM 1744 C CA . HIS B 1 51 ? 11.906 15.773 1.686 1 94.88 51 HIS B CA 1
ATOM 1745 C C . HIS B 1 51 ? 13.156 14.984 2.049 1 94.88 51 HIS B C 1
ATOM 1747 O O . HIS B 1 51 ? 14.039 15.484 2.742 1 94.88 51 HIS B O 1
ATOM 1753 N N . LEU B 1 52 ? 13.219 13.773 1.586 1 96.06 52 LEU B N 1
ATOM 1754 C CA . LEU B 1 52 ? 14.352 12.914 1.929 1 96.06 52 LEU B CA 1
ATOM 1755 C C . LEU B 1 52 ? 15.625 13.391 1.239 1 96.06 52 LEU B C 1
ATOM 1757 O O . LEU B 1 52 ? 15.602 13.734 0.055 1 96.06 52 LEU B O 1
ATOM 1761 N N . ASP B 1 53 ? 16.703 13.5 1.991 1 97.06 53 ASP B N 1
ATOM 1762 C CA . ASP B 1 53 ? 18.016 13.828 1.42 1 97.06 53 ASP B CA 1
ATOM 1763 C C . ASP B 1 53 ? 18.719 12.57 0.922 1 97.06 53 ASP B C 1
ATOM 1765 O O . ASP B 1 53 ? 19.438 11.906 1.68 1 97.06 53 ASP B O 1
ATOM 1769 N N . TRP B 1 54 ? 18.641 12.297 -0.344 1 98 54 TRP B N 1
ATOM 1770 C CA . TRP B 1 54 ? 19.125 11.055 -0.92 1 98 54 TRP B CA 1
ATOM 1771 C C . TRP B 1 54 ? 20.656 11.031 -0.952 1 98 54 TRP B C 1
ATOM 1773 O O . TRP B 1 54 ? 21.266 9.969 -1.069 1 98 54 TRP B O 1
ATOM 1783 N N . GLU B 1 55 ? 21.25 12.195 -0.894 1 97.94 55 GLU B N 1
ATOM 1784 C CA . GLU B 1 55 ? 22.719 12.234 -0.824 1 97.94 55 GLU B CA 1
ATOM 1785 C C . GLU B 1 55 ? 23.219 11.656 0.493 1 97.94 55 GLU B C 1
ATOM 1787 O O . GLU B 1 55 ? 24.297 11.047 0.54 1 97.94 55 GLU B O 1
ATOM 1792 N N . LYS B 1 56 ? 22.422 11.781 1.548 1 97.94 56 LYS B N 1
ATOM 1793 C CA . LYS B 1 56 ? 22.781 11.227 2.852 1 97.94 56 LYS B CA 1
ATOM 1794 C C . LYS B 1 56 ? 22.516 9.727 2.896 1 97.94 56 LYS B C 1
ATOM 1796 O O . LYS B 1 56 ? 23.094 9.016 3.723 1 97.94 56 LYS B O 1
ATOM 1801 N N . ILE B 1 57 ? 21.625 9.289 2.012 1 98.12 57 ILE B N 1
ATOM 1802 C CA . ILE B 1 57 ? 21.219 7.895 1.997 1 98.12 57 ILE B CA 1
ATOM 1803 C C . ILE B 1 57 ? 22.141 7.09 1.087 1 98.12 57 ILE B C 1
ATOM 1805 O O . ILE B 1 57 ? 22.375 5.902 1.322 1 98.12 57 ILE B O 1
ATOM 1809 N N . ALA B 1 58 ? 22.75 7.75 0.088 1 97.75 58 ALA B N 1
ATOM 1810 C CA . ALA B 1 58 ? 23.672 7.105 -0.836 1 97.75 58 ALA B CA 1
ATOM 1811 C C . ALA B 1 58 ? 24.859 6.504 -0.089 1 97.75 58 ALA B C 1
ATOM 1813 O O . ALA B 1 58 ? 25.266 7.012 0.958 1 97.75 58 ALA B O 1
ATOM 1814 N N . PHE B 1 59 ? 25.344 5.402 -0.62 1 97.06 59 PHE B N 1
ATOM 1815 C CA . PHE B 1 59 ? 26.469 4.73 0.014 1 97.06 59 PHE B CA 1
ATOM 1816 C C . PHE B 1 59 ? 27.266 3.93 -1.009 1 97.06 59 PHE B C 1
ATOM 1818 O O . PHE B 1 59 ? 26.719 3.479 -2.018 1 97.06 59 PHE B O 1
ATOM 1825 N N . ASN B 1 60 ? 28.516 3.863 -0.681 1 93.5 60 ASN B N 1
ATOM 1826 C CA . ASN B 1 60 ? 29.422 3.123 -1.555 1 93.5 60 ASN B CA 1
ATOM 1827 C C . ASN B 1 60 ? 29.328 3.607 -2.998 1 93.5 60 ASN B C 1
ATOM 1829 O O . ASN B 1 60 ? 29.5 4.793 -3.271 1 93.5 60 ASN B O 1
ATOM 1833 N N . HIS B 1 61 ? 29.062 2.695 -3.926 1 93.12 61 HIS B N 1
ATOM 1834 C CA . HIS B 1 61 ? 28.984 3.053 -5.336 1 93.12 61 HIS B CA 1
ATOM 1835 C C . HIS B 1 61 ? 27.531 3.305 -5.762 1 93.12 61 HIS B C 1
ATOM 1837 O O . HIS B 1 61 ? 27.266 3.492 -6.949 1 93.12 61 HIS B O 1
ATOM 1843 N N . PHE B 1 62 ? 26.656 3.287 -4.766 1 95.25 62 PHE B N 1
ATOM 1844 C CA . PHE B 1 62 ? 25.266 3.572 -5.074 1 95.25 62 PHE B CA 1
ATOM 1845 C C . PHE B 1 62 ? 24.969 5.055 -4.906 1 95.25 62 PHE B C 1
ATOM 1847 O O . PHE B 1 62 ? 24.938 5.566 -3.783 1 95.25 62 PHE B O 1
ATOM 1854 N N . SER B 1 63 ? 24.75 5.688 -6.051 1 96.75 63 SER B N 1
ATOM 1855 C CA . SER B 1 63 ? 24.438 7.113 -6.059 1 96.75 63 SER B CA 1
ATOM 1856 C C . SER B 1 63 ? 23.047 7.379 -5.488 1 96.75 63 SER B C 1
ATOM 1858 O O . SER B 1 63 ? 22.266 6.449 -5.285 1 96.75 63 SER B O 1
ATOM 1860 N N . ALA B 1 64 ? 22.766 8.617 -5.254 1 97.88 64 ALA B N 1
ATOM 1861 C CA . ALA B 1 64 ? 21.453 9.039 -4.77 1 97.88 64 ALA B CA 1
ATOM 1862 C C . ALA B 1 64 ? 20.344 8.594 -5.719 1 97.88 64 ALA B C 1
ATOM 1864 O O . ALA B 1 64 ? 19.312 8.078 -5.277 1 97.88 64 ALA B O 1
ATOM 1865 N N . GLU B 1 65 ? 20.609 8.75 -6.934 1 96.94 65 GLU B N 1
ATOM 1866 C CA . GLU B 1 65 ? 19.609 8.367 -7.938 1 96.94 65 GLU B CA 1
ATOM 1867 C C . GLU B 1 65 ? 19.391 6.859 -7.957 1 96.94 65 GLU B C 1
ATOM 1869 O O . GLU B 1 65 ? 18.266 6.391 -8.062 1 96.94 65 GLU B O 1
ATOM 1874 N N . MET B 1 66 ? 20.391 6.109 -7.777 1 95.56 66 MET B N 1
ATOM 1875 C CA . MET B 1 66 ? 20.297 4.652 -7.75 1 95.56 66 MET B CA 1
ATOM 1876 C C . MET B 1 66 ? 19.5 4.176 -6.543 1 95.56 66 MET B C 1
ATOM 1878 O O . MET B 1 66 ? 18.688 3.262 -6.652 1 95.56 66 MET B O 1
ATOM 1882 N N . CYS B 1 67 ? 19.75 4.867 -5.426 1 97.19 67 CYS B N 1
ATOM 1883 C CA . CYS B 1 67 ? 19.031 4.512 -4.207 1 97.19 67 CYS B CA 1
ATOM 1884 C C . CYS B 1 67 ? 17.547 4.824 -4.336 1 97.19 67 CYS B C 1
ATOM 1886 O O . CYS B 1 67 ? 16.703 4.008 -3.959 1 97.19 67 CYS B O 1
ATOM 1888 N N . LYS B 1 68 ? 17.266 5.938 -4.875 1 97.5 68 LYS B N 1
ATOM 1889 C CA . LYS B 1 68 ? 15.875 6.324 -5.098 1 97.5 68 LYS B CA 1
ATOM 1890 C C . LYS B 1 68 ? 15.164 5.328 -6.016 1 97.5 68 LYS B C 1
ATOM 1892 O O . LYS B 1 68 ? 14.055 4.891 -5.727 1 97.5 68 LYS B O 1
ATOM 1897 N N . ASP B 1 69 ? 15.781 5.012 -7.094 1 95.75 69 ASP B N 1
ATOM 1898 C CA . ASP B 1 69 ? 15.211 4.078 -8.062 1 95.75 69 ASP B CA 1
ATOM 1899 C C . ASP B 1 69 ? 14.961 2.713 -7.426 1 95.75 69 ASP B C 1
ATOM 1901 O O . ASP B 1 69 ? 13.938 2.08 -7.68 1 95.75 69 ASP B O 1
ATOM 1905 N N . LYS B 1 70 ? 15.898 2.297 -6.613 1 94.5 70 LYS B N 1
ATOM 1906 C CA . LYS B 1 70 ? 15.75 0.992 -5.977 1 94.5 70 LYS B CA 1
ATOM 1907 C C . LYS B 1 70 ? 14.578 0.988 -4.996 1 94.5 70 LYS B C 1
ATOM 1909 O O . LYS B 1 70 ? 13.836 0.007 -4.914 1 94.5 70 LYS B O 1
ATOM 1914 N N . TRP B 1 71 ? 14.438 2.084 -4.305 1 96.94 71 TRP B N 1
ATOM 1915 C CA . TRP B 1 71 ? 13.297 2.201 -3.402 1 96.94 71 TRP B CA 1
ATOM 1916 C C . TRP B 1 71 ? 11.977 2.139 -4.176 1 96.94 71 TRP B C 1
ATOM 1918 O O . TRP B 1 71 ? 11.055 1.42 -3.785 1 96.94 71 TRP B O 1
ATOM 1928 N N . VAL B 1 72 ? 11.93 2.908 -5.234 1 95.5 72 VAL B N 1
ATOM 1929 C CA . VAL B 1 72 ? 10.711 2.939 -6.039 1 95.5 72 VAL B CA 1
ATOM 1930 C C . VAL B 1 72 ? 10.391 1.534 -6.547 1 95.5 72 VAL B C 1
ATOM 1932 O O . VAL B 1 72 ? 9.242 1.096 -6.488 1 95.5 72 VAL B O 1
ATOM 1935 N N . GLU B 1 73 ? 11.383 0.885 -6.953 1 93.06 73 GLU B N 1
ATOM 1936 C CA . GLU B 1 73 ? 11.227 -0.486 -7.426 1 93.06 73 GLU B CA 1
ATOM 1937 C C . GLU B 1 73 ? 10.703 -1.395 -6.316 1 93.06 73 GLU B C 1
ATOM 1939 O O . GLU B 1 73 ? 9.727 -2.127 -6.512 1 93.06 73 GLU B O 1
ATOM 1944 N N . MET B 1 74 ? 11.297 -1.315 -5.141 1 92.5 74 MET B N 1
ATOM 1945 C CA . MET B 1 74 ? 10.945 -2.172 -4.012 1 92.5 74 MET B CA 1
ATOM 1946 C C . MET B 1 74 ? 9.539 -1.868 -3.516 1 92.5 74 MET B C 1
ATOM 1948 O O . MET B 1 74 ? 8.75 -2.785 -3.256 1 92.5 74 MET B O 1
ATOM 1952 N N . SER B 1 75 ? 9.258 -0.56 -3.436 1 93 75 SER B N 1
ATOM 1953 C CA . SER B 1 75 ? 7.957 -0.127 -2.943 1 93 75 SER B CA 1
ATOM 1954 C C . SER B 1 75 ? 6.84 -0.562 -3.885 1 93 75 SER B C 1
ATOM 1956 O O . SER B 1 75 ? 5.773 -0.99 -3.436 1 93 75 SER B O 1
ATOM 1958 N N . SER B 1 76 ? 7.086 -0.52 -5.16 1 91.75 76 SER B N 1
ATOM 1959 C CA . SER B 1 76 ? 6.105 -0.955 -6.148 1 91.75 76 SER B CA 1
ATOM 1960 C C . SER B 1 76 ? 5.887 -2.463 -6.086 1 91.75 76 SER B C 1
ATOM 1962 O O . SER B 1 76 ? 4.754 -2.938 -6.16 1 91.75 76 SER B O 1
ATOM 1964 N N . LYS B 1 77 ? 6.984 -3.156 -5.941 1 89.31 77 LYS B N 1
ATOM 1965 C CA . LYS B 1 77 ? 6.898 -4.609 -5.844 1 89.31 77 LYS B CA 1
ATOM 1966 C C . LYS B 1 77 ? 6.125 -5.035 -4.598 1 89.31 77 LYS B C 1
ATOM 1968 O O . LYS B 1 77 ? 5.242 -5.891 -4.672 1 89.31 77 LYS B O 1
ATOM 1973 N N . MET B 1 78 ? 6.43 -4.426 -3.486 1 89.94 78 MET B N 1
ATOM 1974 C CA . MET B 1 78 ? 5.766 -4.75 -2.225 1 89.94 78 MET B CA 1
ATOM 1975 C C . MET B 1 78 ? 4.27 -4.465 -2.309 1 89.94 78 MET B C 1
ATOM 1977 O O . MET B 1 78 ? 3.457 -5.25 -1.815 1 89.94 78 MET B O 1
ATOM 1981 N N . ARG B 1 79 ? 3.951 -3.393 -2.943 1 89.56 79 ARG B N 1
ATOM 1982 C CA . ARG B 1 79 ? 2.551 -3.023 -3.123 1 89.56 79 ARG B CA 1
ATOM 1983 C C . ARG B 1 79 ? 1.802 -4.09 -3.918 1 89.56 79 ARG B C 1
ATOM 1985 O O . ARG B 1 79 ? 0.658 -4.418 -3.6 1 89.56 79 ARG B O 1
ATOM 1992 N N . LYS B 1 80 ? 2.428 -4.633 -4.898 1 89.38 80 LYS B N 1
ATOM 1993 C CA . LYS B 1 80 ? 1.806 -5.594 -5.805 1 89.38 80 LYS B CA 1
ATOM 1994 C C . LYS B 1 80 ? 1.695 -6.969 -5.156 1 89.38 80 LYS B C 1
ATOM 1996 O O . LYS B 1 80 ? 0.795 -7.746 -5.484 1 89.38 80 LYS B O 1
ATOM 2001 N N . LEU B 1 81 ? 2.58 -7.246 -4.215 1 88.25 81 LEU B N 1
ATOM 2002 C CA . LEU B 1 81 ? 2.697 -8.594 -3.674 1 88.25 81 LEU B CA 1
ATOM 2003 C C . LEU B 1 81 ? 1.788 -8.773 -2.463 1 88.25 81 LEU B C 1
ATOM 2005 O O . LEU B 1 81 ? 1.63 -9.891 -1.961 1 88.25 81 LEU B O 1
ATOM 2009 N N . ARG B 1 82 ? 1.146 -7.801 -2.031 1 90.81 82 ARG B N 1
ATOM 2010 C CA . ARG B 1 82 ? 0.25 -7.922 -0.886 1 90.81 82 ARG B CA 1
ATOM 2011 C C . ARG B 1 82 ? -0.973 -8.766 -1.233 1 90.81 82 AR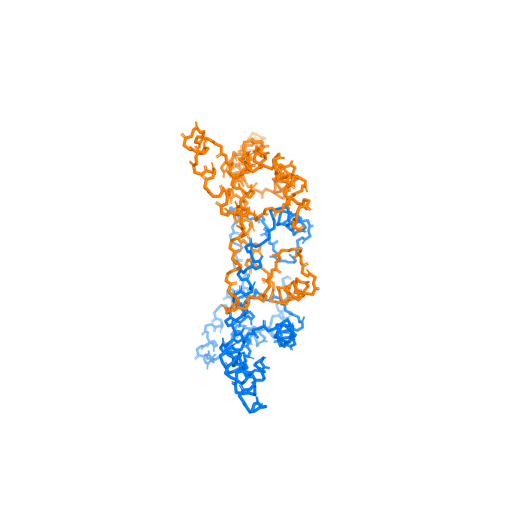G B C 1
ATOM 2013 O O . ARG B 1 82 ? -1.464 -8.719 -2.363 1 90.81 82 ARG B O 1
ATOM 2020 N N . THR B 1 83 ? -1.404 -9.523 -0.238 1 92.44 83 THR B N 1
ATOM 2021 C CA . THR B 1 83 ? -2.609 -10.32 -0.419 1 92.44 83 THR B CA 1
ATOM 2022 C C . THR B 1 83 ? -3.855 -9.516 -0.065 1 92.44 83 THR B C 1
ATOM 2024 O O . THR B 1 83 ? -3.773 -8.531 0.67 1 92.44 83 THR B O 1
ATOM 2027 N N . LEU B 1 84 ? -5.02 -9.891 -0.624 1 95.5 84 LEU B N 1
ATOM 2028 C CA . LEU B 1 84 ? -6.27 -9.203 -0.316 1 95.5 84 LEU B CA 1
ATOM 2029 C C . LEU B 1 84 ? -6.617 -9.344 1.161 1 95.5 84 LEU B C 1
ATOM 2031 O O . LEU B 1 84 ? -7.109 -8.398 1.782 1 95.5 84 LEU B O 1
ATOM 2035 N N . LYS B 1 85 ? -6.312 -10.484 1.717 1 94.56 85 LYS B N 1
ATOM 2036 C CA . LYS B 1 85 ? -6.582 -10.734 3.131 1 94.56 85 LYS B CA 1
ATOM 2037 C C . LYS B 1 85 ? -5.832 -9.734 4.012 1 94.56 85 LYS B C 1
ATOM 2039 O O . LYS B 1 85 ? -6.41 -9.156 4.93 1 94.56 85 LYS B O 1
ATOM 2044 N N . GLU B 1 86 ? -4.578 -9.531 3.734 1 91.44 86 GLU B N 1
ATOM 2045 C CA . GLU B 1 86 ? -3.756 -8.586 4.484 1 91.44 86 GLU B CA 1
ATOM 2046 C C . GLU B 1 86 ? -4.324 -7.176 4.402 1 91.44 86 GLU B C 1
ATOM 2048 O O . GLU B 1 86 ? -4.406 -6.473 5.41 1 91.44 86 GLU B O 1
ATOM 2053 N N . LEU B 1 87 ? -4.738 -6.801 3.219 1 94.75 87 LEU B N 1
ATOM 2054 C CA . LEU B 1 87 ? -5.262 -5.453 3.012 1 94.75 87 LEU B CA 1
ATOM 2055 C C . LEU B 1 87 ? -6.594 -5.273 3.732 1 94.75 87 LEU B C 1
ATOM 2057 O O . LEU B 1 87 ? -6.836 -4.23 4.34 1 94.75 87 LEU B O 1
ATOM 2061 N N . VAL B 1 88 ? -7.426 -6.238 3.664 1 96.25 88 VAL B N 1
ATOM 2062 C CA . VAL B 1 88 ? -8.727 -6.18 4.316 1 96.25 88 VAL B CA 1
ATOM 2063 C C . VAL B 1 88 ? -8.547 -6.125 5.832 1 96.25 88 VAL B C 1
ATOM 2065 O O . VAL B 1 88 ? -9.219 -5.352 6.52 1 96.25 88 VAL B O 1
ATOM 2068 N N . LEU B 1 89 ? -7.652 -6.91 6.375 1 92.94 89 LEU B N 1
ATOM 2069 C CA . LEU B 1 89 ? -7.379 -6.918 7.809 1 92.94 89 LEU B CA 1
ATOM 2070 C C . LEU B 1 89 ? -6.812 -5.578 8.258 1 92.94 89 LEU B C 1
ATOM 2072 O O . LEU B 1 89 ? -7.184 -5.066 9.32 1 92.94 89 LEU B O 1
ATOM 2076 N N . GLU B 1 90 ? -5.93 -5.051 7.465 1 90.31 90 GLU B N 1
ATOM 2077 C CA . GLU B 1 90 ? -5.391 -3.727 7.766 1 90.31 90 GLU B CA 1
ATOM 2078 C C . GLU B 1 90 ? -6.492 -2.672 7.777 1 90.31 90 GLU B C 1
ATOM 2080 O O . GLU B 1 90 ? -6.516 -1.802 8.648 1 90.31 90 GLU B O 1
ATOM 2085 N N . ALA B 1 91 ? -7.359 -2.748 6.797 1 92.94 91 ALA B N 1
ATOM 2086 C CA . ALA B 1 91 ? -8.477 -1.815 6.719 1 92.94 91 ALA B CA 1
ATOM 2087 C C . ALA B 1 91 ? -9.391 -1.944 7.938 1 92.94 91 ALA B C 1
ATOM 2089 O O . ALA B 1 91 ? -9.82 -0.939 8.5 1 92.94 91 ALA B O 1
ATOM 2090 N N . LYS B 1 92 ? -9.648 -3.158 8.32 1 92.12 92 LYS B N 1
ATOM 2091 C CA . LYS B 1 92 ? -10.469 -3.414 9.5 1 92.12 92 LYS B CA 1
ATOM 2092 C C . LYS B 1 92 ? -9.844 -2.791 10.75 1 92.12 92 LYS B C 1
ATOM 2094 O O . LYS B 1 92 ? -10.539 -2.164 11.547 1 92.12 92 LYS B O 1
ATOM 2099 N N . GLU B 1 93 ? -8.57 -2.955 10.883 1 88.5 93 GLU B N 1
ATOM 2100 C CA . GLU B 1 93 ? -7.859 -2.393 12.023 1 88.5 93 GLU B CA 1
ATOM 2101 C C . GLU B 1 93 ? -7.914 -0.869 12.016 1 88.5 93 GLU B C 1
ATOM 2103 O O . GLU B 1 93 ? -8.07 -0.241 13.062 1 88.5 93 GLU B O 1
ATOM 2108 N N . CYS B 1 94 ? -7.789 -0.309 10.852 1 86.69 94 CYS B N 1
ATOM 2109 C CA . CYS B 1 94 ? -7.809 1.144 10.711 1 86.69 94 CYS B CA 1
ATOM 2110 C C . CYS B 1 94 ? -9.18 1.709 11.062 1 86.69 94 CYS B C 1
ATOM 2112 O O . CYS B 1 94 ? -9.273 2.789 11.648 1 86.69 94 CYS B O 1
ATOM 2114 N N . VAL B 1 95 ? -10.156 1.015 10.695 1 86.06 95 VAL B N 1
ATOM 2115 C CA . VAL B 1 95 ? -11.516 1.48 10.953 1 86.06 95 VAL B CA 1
ATOM 2116 C C . VAL B 1 95 ? -11.828 1.356 12.445 1 86.06 95 VAL B C 1
ATOM 2118 O O . VAL B 1 95 ? -12.492 2.217 13.023 1 86.06 95 VAL B O 1
ATOM 2121 N N . LYS B 1 96 ? -11.375 0.339 13.023 1 86.12 96 LYS B N 1
ATOM 2122 C CA . LYS B 1 96 ? -11.641 0.101 14.445 1 86.12 96 LYS B CA 1
ATOM 2123 C C . LYS B 1 96 ? -10.828 1.053 15.32 1 86.12 96 LYS B C 1
ATOM 2125 O O . LYS B 1 96 ? -11.25 1.406 16.422 1 86.12 96 LYS B O 1
ATOM 2130 N N . SER B 1 97 ? -9.641 1.282 14.852 1 77.31 97 SER B N 1
ATOM 2131 C CA . SER B 1 97 ? -8.781 2.186 15.609 1 77.31 97 SER B CA 1
ATOM 2132 C C . SER B 1 97 ? -8.492 3.459 14.82 1 77.31 97 SER B C 1
ATOM 2134 O O . SER B 1 97 ? -7.473 3.543 14.125 1 77.31 97 SER B O 1
ATOM 2136 N N . PRO B 1 98 ? -9.547 4.273 14.805 1 61.44 98 PRO B N 1
ATOM 2137 C CA . PRO B 1 98 ? -9.305 5.438 13.953 1 61.44 98 PRO B CA 1
ATOM 2138 C C . PRO B 1 98 ? -8.047 6.215 14.344 1 61.44 98 PRO B C 1
ATOM 2140 O O . PRO B 1 98 ? -7.832 6.48 15.531 1 61.44 98 PRO B O 1
ATOM 2143 N N . MET B 1 99 ? -7.082 5.938 13.68 1 55.5 99 MET B N 1
ATOM 2144 C CA . MET B 1 99 ? -5.934 6.816 13.883 1 55.5 99 MET B CA 1
ATOM 2145 C C . MET B 1 99 ? -6.348 8.281 13.805 1 55.5 99 MET B C 1
ATOM 2147 O O . MET B 1 99 ? -7.305 8.625 13.102 1 55.5 99 MET B O 1
ATOM 2151 N N . LYS B 1 100 ? -6.195 9.117 14.836 1 52.84 100 LYS B N 1
ATOM 2152 C CA . LYS B 1 100 ? -6.57 10.484 15.188 1 52.84 100 LYS B CA 1
ATOM 2153 C C . LYS B 1 100 ? -6.895 11.305 13.938 1 52.84 100 LYS B C 1
ATOM 2155 O O . LYS B 1 100 ? -7.746 12.195 13.969 1 52.84 100 LYS B O 1
ATOM 2160 N N . GLY B 1 101 ? -6.777 10.695 12.805 1 52.56 101 GLY B N 1
ATOM 2161 C CA . GLY B 1 101 ? -7.027 11.609 11.703 1 52.56 101 GLY B CA 1
ATOM 2162 C C . GLY B 1 101 ? -7.641 10.938 10.492 1 52.56 101 GLY B C 1
ATOM 2163 O O . GLY B 1 101 ? -7.996 11.602 9.516 1 52.56 101 GLY B O 1
ATOM 2164 N N . LYS B 1 102 ? -7.809 9.742 10.555 1 58.44 102 LYS B N 1
ATOM 2165 C CA . LYS B 1 102 ? -8.273 9.102 9.328 1 58.44 102 LYS B CA 1
ATOM 2166 C C . LYS B 1 102 ? -9.766 8.797 9.406 1 58.44 102 LYS B C 1
ATOM 2168 O O . LYS B 1 102 ? -10.188 7.906 10.141 1 58.44 102 LYS B O 1
ATOM 2173 N N . LYS B 1 103 ? -10.531 9.852 9.008 1 63.03 103 LYS B N 1
ATOM 2174 C CA . LYS B 1 103 ? -11.984 9.688 9.055 1 63.03 103 LYS B CA 1
ATOM 2175 C C . LYS B 1 103 ? -12.492 8.961 7.816 1 63.03 103 LYS B C 1
ATOM 2177 O O . LYS B 1 103 ? -12.125 9.312 6.691 1 63.03 103 LYS B O 1
ATOM 2182 N N . TRP B 1 104 ? -13.078 7.789 8.023 1 60.81 104 TRP B N 1
ATOM 2183 C CA . TRP B 1 104 ? -13.57 6.988 6.91 1 60.81 104 TRP B CA 1
ATOM 2184 C C . TRP B 1 104 ? -14.969 7.438 6.496 1 60.81 104 TRP B C 1
ATOM 2186 O O . TRP B 1 104 ? -15.398 7.184 5.367 1 60.81 104 TRP B O 1
ATOM 2196 N N . GLU B 1 105 ? -15.664 7.992 7.488 1 59.03 105 GLU B N 1
ATOM 2197 C CA . GLU B 1 105 ? -17.031 8.422 7.223 1 59.03 105 GLU B CA 1
ATOM 2198 C C . GLU B 1 105 ? -17.078 9.906 6.867 1 59.03 105 GLU B C 1
ATOM 2200 O O . GLU B 1 105 ? -16.484 10.734 7.559 1 59.03 105 GLU B O 1
ATOM 2205 N N . LYS B 1 106 ? -17.078 10.25 5.582 1 53.84 106 LYS B N 1
ATOM 2206 C CA . LYS B 1 106 ? -17.438 11.648 5.379 1 53.84 106 LYS B CA 1
ATOM 2207 C C . LYS B 1 106 ? -18.891 11.805 4.984 1 53.84 106 LYS B C 1
ATOM 2209 O O . LYS B 1 106 ? -19.391 11.086 4.105 1 53.84 106 LYS B O 1
ATOM 2214 N N . HIS B 1 107 ? -19.672 12.258 5.848 1 50.69 107 HIS B N 1
ATOM 2215 C CA . HIS B 1 107 ? -21.047 12.555 5.465 1 50.69 107 HIS B CA 1
ATOM 2216 C C . HIS B 1 107 ? -21.094 13.625 4.379 1 50.69 107 HIS B C 1
ATOM 2218 O O . HIS B 1 107 ? -20.422 14.656 4.48 1 50.69 107 HIS B O 1
ATOM 2224 N N . PRO B 1 108 ? -21.453 13.289 3.223 1 49.38 108 PRO B N 1
ATOM 2225 C CA . PRO B 1 108 ? -21.5 14.242 2.113 1 49.38 108 PRO B CA 1
ATOM 2226 C C . PRO B 1 108 ? -22.141 15.578 2.51 1 49.38 108 PRO B C 1
ATOM 2228 O O . PRO B 1 108 ? -21.812 16.609 1.924 1 49.38 108 PRO B O 1
ATOM 2231 N N . ASP B 1 109 ? -23.172 15.484 3.176 1 52.09 109 ASP B N 1
ATOM 2232 C CA . ASP B 1 109 ? -23.906 16.703 3.504 1 52.09 109 ASP B CA 1
ATOM 22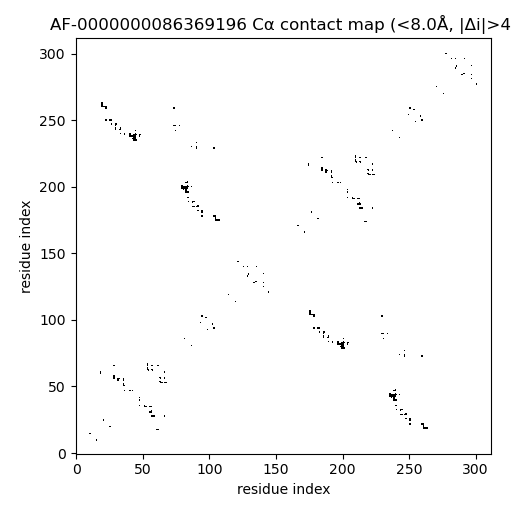33 C C . ASP B 1 109 ? -23.281 17.406 4.711 1 52.09 109 ASP B C 1
ATOM 2235 O O . ASP B 1 109 ? -23.953 18.188 5.391 1 52.09 109 ASP B O 1
ATOM 2239 N N . PHE B 1 110 ? -22.234 16.844 5.102 1 51.38 110 PHE B N 1
ATOM 2240 C CA . PHE B 1 110 ? -21.734 17.641 6.223 1 51.38 110 PHE B CA 1
ATOM 2241 C C . PHE B 1 110 ? -21.344 19.031 5.773 1 51.38 110 PHE B C 1
ATOM 2243 O O . PHE B 1 110 ? -20.531 19.203 4.863 1 51.38 110 PHE B O 1
ATOM 2250 N N . PRO B 1 111 ? -22.109 19.922 6.023 1 55.72 111 PRO B N 1
ATOM 2251 C CA . PRO B 1 111 ? -21.672 21.281 5.715 1 55.72 111 PRO B CA 1
ATOM 2252 C C . PRO B 1 111 ? -20.234 21.547 6.164 1 55.72 111 PRO B C 1
ATOM 2254 O O . PRO B 1 111 ? -19.781 20.984 7.168 1 55.72 111 PRO B O 1
ATOM 2257 N N . LYS B 1 112 ? -19.469 21.781 5.121 1 57.72 112 LYS B N 1
ATOM 2258 C CA . LYS B 1 112 ? -18.156 22.25 5.539 1 57.72 112 LYS B CA 1
ATOM 2259 C C . LYS B 1 112 ? -18.25 23.125 6.777 1 57.72 112 LYS B C 1
ATOM 2261 O O . LYS B 1 112 ? -19.172 23.938 6.906 1 57.72 112 LYS B O 1
ATOM 2266 N N . LYS B 1 113 ? -17.609 22.703 7.793 1 56.31 113 LYS B N 1
ATOM 2267 C CA . LYS B 1 113 ? -17.609 23.5 9.016 1 56.31 113 LYS B CA 1
ATOM 2268 C C . LYS B 1 113 ? -17.359 24.969 8.719 1 56.31 113 LYS B C 1
ATOM 2270 O O . LYS B 1 113 ? -16.5 25.312 7.902 1 56.31 113 LYS B O 1
ATOM 2275 N N . PRO B 1 114 ? -18.281 25.75 9.086 1 60.75 114 PRO B N 1
ATOM 2276 C CA . PRO B 1 114 ? -18.047 27.188 8.875 1 60.75 114 PRO B CA 1
ATOM 2277 C C . PRO B 1 114 ? -16.688 27.641 9.398 1 60.75 114 PRO B C 1
ATOM 2279 O O . PRO B 1 114 ? -16.188 27.109 10.398 1 60.75 114 PRO B O 1
ATOM 2282 N N . LEU B 1 115 ? -16.078 28.25 8.539 1 63.44 115 LEU B N 1
ATOM 2283 C CA . LEU B 1 115 ? -14.805 28.828 8.992 1 63.44 115 LEU B CA 1
ATOM 2284 C C . LEU B 1 115 ? -14.992 29.625 10.273 1 63.44 115 LEU B C 1
ATOM 2286 O O . LEU B 1 115 ? -15.945 30.391 10.398 1 63.44 115 LEU B O 1
ATOM 2290 N N . THR B 1 116 ? -14.375 29.188 11.289 1 70.5 116 THR B N 1
ATOM 2291 C CA . THR B 1 116 ? -14.438 29.953 12.531 1 70.5 116 THR B CA 1
ATOM 2292 C C . THR B 1 116 ? -13.953 31.375 12.328 1 70.5 116 THR B C 1
ATOM 2294 O O . THR B 1 116 ? -13.352 31.688 11.297 1 70.5 116 THR B O 1
ATOM 2297 N N . ALA B 1 117 ? -14.477 32.156 13.219 1 68.94 117 ALA B N 1
ATOM 2298 C CA . ALA B 1 117 ? -14.055 33.562 13.172 1 68.94 117 ALA B CA 1
ATOM 2299 C C . ALA B 1 117 ? -12.531 33.656 13.156 1 68.94 117 ALA B C 1
ATOM 2301 O O . ALA B 1 117 ? -11.969 34.5 12.453 1 68.94 117 ALA B O 1
ATOM 2302 N N . TYR B 1 118 ? -11.992 32.688 13.758 1 68.56 118 TYR B N 1
ATOM 2303 C CA . TYR B 1 118 ? -10.531 32.688 13.805 1 68.56 118 TYR B CA 1
ATOM 2304 C C . TYR B 1 118 ? -9.945 32.406 12.422 1 68.56 118 TYR B C 1
ATOM 2306 O O . TYR B 1 118 ? -9 33.094 12 1 68.56 118 TYR B O 1
ATOM 2314 N N . ILE B 1 119 ? -10.609 31.469 11.711 1 70.19 119 ILE B N 1
ATOM 2315 C CA . ILE B 1 119 ? -10.086 31.141 10.391 1 70.19 119 ILE B CA 1
ATOM 2316 C C . ILE B 1 119 ? -10.305 32.312 9.438 1 70.19 119 ILE B C 1
ATOM 2318 O O . ILE B 1 119 ? -9.445 32.594 8.602 1 70.19 119 ILE B O 1
ATOM 2322 N N . ARG B 1 120 ? -11.344 32.875 9.617 1 73.81 120 ARG B N 1
ATOM 2323 C CA . ARG B 1 120 ? -11.57 34.062 8.797 1 73.81 120 ARG B CA 1
ATOM 2324 C C . ARG B 1 120 ? -10.539 35.156 9.094 1 73.81 120 ARG B C 1
ATOM 2326 O O . ARG B 1 120 ? -9.992 35.75 8.18 1 73.81 120 ARG B O 1
ATOM 2333 N N . PHE B 1 121 ? -10.398 35.438 10.422 1 73.62 121 PHE B N 1
ATOM 2334 C CA . PHE B 1 121 ? -9.375 36.375 10.836 1 73.62 121 PHE B CA 1
ATOM 2335 C C . PHE B 1 121 ? -8.008 35.969 10.305 1 73.62 121 PHE B C 1
ATOM 2337 O O . PHE B 1 121 ? -7.258 36.812 9.781 1 73.62 121 PHE B O 1
ATOM 2344 N N . PHE B 1 122 ? -7.723 34.656 10.297 1 72.31 122 PHE B N 1
ATOM 2345 C CA . PHE B 1 122 ? -6.426 34.125 9.883 1 72.31 122 PHE B CA 1
ATOM 2346 C C . PHE B 1 122 ? -6.238 34.281 8.375 1 72.31 122 PHE B C 1
ATOM 2348 O O . PHE B 1 122 ? -5.172 34.688 7.914 1 72.31 122 PHE B O 1
ATOM 2355 N N . LYS B 1 123 ? -7.23 34 7.77 1 74.38 123 LYS B N 1
ATOM 2356 C CA . LYS B 1 123 ? -7.16 34.156 6.316 1 74.38 123 LYS B CA 1
ATOM 2357 C C . LYS B 1 123 ? -6.859 35.594 5.91 1 74.38 123 LYS B C 1
ATOM 2359 O O . LYS B 1 123 ? -6.09 35.812 4.977 1 74.38 123 LYS B O 1
ATOM 2364 N N . GLU B 1 124 ? -7.465 36.406 6.547 1 75.06 124 GLU B N 1
ATOM 2365 C CA . GLU B 1 124 ? -7.27 37.844 6.258 1 75.06 124 GLU B CA 1
ATOM 2366 C C . GLU B 1 124 ? -5.848 38.281 6.602 1 75.06 124 GLU B C 1
ATOM 2368 O O . GLU B 1 124 ? -5.199 38.969 5.809 1 75.06 124 GLU B O 1
ATOM 2373 N N . LYS B 1 125 ? -5.398 37.938 7.801 1 73.5 125 LYS B N 1
ATOM 2374 C CA . LYS B 1 125 ? -4.066 38.344 8.258 1 73.5 125 LYS B CA 1
ATOM 2375 C C . LYS B 1 125 ? -2.979 37.625 7.469 1 73.5 125 LYS B C 1
ATOM 2377 O O . LYS B 1 125 ? -1.923 38.188 7.191 1 73.5 125 LYS B O 1
ATOM 2382 N N . ARG B 1 126 ? -3.355 36.375 7.16 1 74.31 126 ARG B N 1
ATOM 2383 C CA . ARG B 1 126 ? -2.41 35.594 6.379 1 74.31 126 ARG B CA 1
ATOM 2384 C C . ARG B 1 126 ? -2.117 36.25 5.035 1 74.31 126 ARG B C 1
ATOM 2386 O O . ARG B 1 126 ? -0.961 36.344 4.617 1 74.31 126 ARG B O 1
ATOM 2393 N N . ALA B 1 127 ? -3.174 36.656 4.43 1 76.75 127 ALA B N 1
ATOM 2394 C CA . ALA B 1 127 ? -2.994 37.344 3.154 1 76.75 127 ALA B CA 1
ATOM 2395 C C . ALA B 1 127 ? -2.104 38.562 3.318 1 76.75 127 ALA B C 1
ATOM 2397 O O . ALA B 1 127 ? -1.233 38.812 2.484 1 76.75 127 ALA B O 1
ATOM 2398 N N . GLN B 1 128 ? -2.324 39.25 4.414 1 76.25 128 GLN B N 1
ATOM 2399 C CA . GLN B 1 128 ? -1.548 40.469 4.672 1 76.25 128 GLN B CA 1
ATOM 2400 C C . GLN B 1 128 ? -0.084 40.125 4.945 1 76.25 128 GLN B C 1
ATOM 2402 O O . GLN B 1 128 ? 0.817 40.781 4.445 1 76.25 128 GLN B O 1
ATOM 2407 N N . TYR B 1 129 ? 0.085 39.125 5.695 1 75.19 129 TYR B N 1
ATOM 2408 C CA . TYR B 1 129 ? 1.438 38.719 6.086 1 75.19 129 TYR B CA 1
ATOM 2409 C C . TYR B 1 129 ? 2.197 38.125 4.906 1 75.19 129 TYR B C 1
ATOM 2411 O O . TYR B 1 129 ? 3.398 38.375 4.75 1 75.19 129 TYR B O 1
ATOM 2419 N N . LEU B 1 130 ? 1.492 37.406 4.195 1 75.12 130 LEU B N 1
ATOM 2420 C CA . LEU B 1 130 ? 2.115 36.781 3.027 1 75.12 130 LEU B CA 1
ATOM 2421 C C . LEU B 1 130 ? 2.529 37.844 2.012 1 75.12 130 LEU B C 1
ATOM 2423 O O . LEU B 1 130 ? 3.492 37.656 1.266 1 75.12 130 LEU B O 1
ATOM 2427 N N . GLN B 1 131 ? 1.789 38.906 2.053 1 76.56 131 GLN B N 1
ATOM 2428 C CA . GLN B 1 131 ? 2.172 40.031 1.196 1 76.56 131 GLN B CA 1
ATOM 2429 C C . GLN B 1 131 ? 3.473 40.688 1.676 1 76.56 131 GLN B C 1
ATOM 2431 O O . GLN B 1 131 ? 4.285 41.125 0.865 1 76.56 131 GLN B O 1
ATOM 2436 N N . VAL B 1 132 ? 3.656 40.594 2.959 1 76.88 132 VAL B N 1
ATOM 2437 C CA . VAL B 1 132 ? 4.836 41.219 3.559 1 76.88 132 VAL B CA 1
ATOM 2438 C C . VAL B 1 132 ? 5.977 40.219 3.619 1 76.88 132 VAL B C 1
ATOM 2440 O O . VAL B 1 132 ? 7.141 40.562 3.412 1 76.88 132 VAL B O 1
ATOM 2443 N N . HIS B 1 133 ? 5.605 38.969 3.902 1 75.06 133 HIS B N 1
ATOM 2444 C CA . HIS B 1 133 ? 6.602 37.906 4.004 1 75.06 133 HIS B CA 1
ATOM 2445 C C . HIS B 1 133 ? 6.207 36.688 3.172 1 75.06 133 HIS B C 1
ATOM 2447 O O . HIS B 1 133 ? 5.641 35.719 3.695 1 75.06 133 HIS B O 1
ATOM 2453 N N . PRO B 1 134 ? 6.426 36.781 1.979 1 74.5 134 PRO B N 1
ATOM 2454 C CA . PRO B 1 134 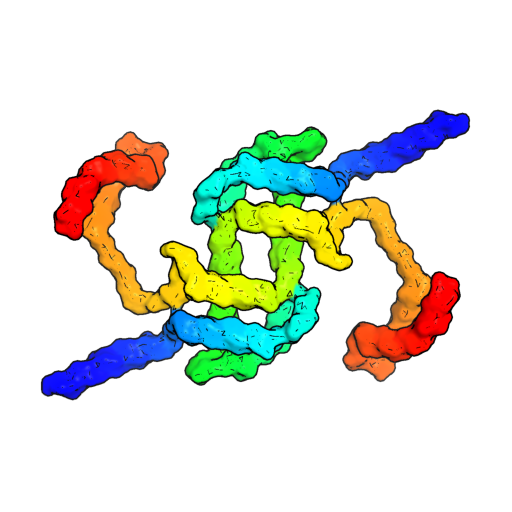? 5.992 35.719 1.037 1 74.5 134 PRO B CA 1
ATOM 2455 C C . PRO B 1 134 ? 6.676 34.375 1.278 1 74.5 134 PRO B C 1
ATOM 2457 O O . PRO B 1 134 ? 6.211 33.344 0.788 1 74.5 134 PRO B O 1
ATOM 2460 N N . GLU B 1 135 ? 7.676 34.531 2.029 1 72.94 135 GLU B N 1
ATOM 2461 C CA . GLU B 1 135 ? 8.445 33.312 2.203 1 72.94 135 GLU B CA 1
ATOM 2462 C C . GLU B 1 135 ? 7.891 32.469 3.354 1 72.94 135 GLU B C 1
ATOM 2464 O O . GLU B 1 135 ? 8.281 31.328 3.531 1 72.94 135 GLU B O 1
ATOM 2469 N N . MET B 1 136 ? 6.98 33 4.098 1 68.69 136 MET B N 1
ATOM 2470 C CA . MET B 1 136 ? 6.531 32.312 5.305 1 68.69 136 MET B CA 1
ATOM 2471 C C . MET B 1 136 ? 5.477 31.266 4.969 1 68.69 136 MET B C 1
ATOM 2473 O O . MET B 1 136 ? 4.613 31.5 4.121 1 68.69 136 MET B O 1
ATOM 2477 N N . ASN B 1 137 ? 5.746 30.078 5.41 1 70 137 ASN B N 1
ATOM 2478 C CA . ASN B 1 137 ? 4.754 29.031 5.211 1 70 137 ASN B CA 1
ATOM 2479 C C . ASN B 1 137 ? 3.654 29.094 6.266 1 70 137 ASN B C 1
ATOM 2481 O O . ASN B 1 137 ? 3.781 29.797 7.262 1 70 137 ASN B O 1
ATOM 2485 N N . ASN B 1 138 ? 2.557 28.469 6.031 1 71.25 138 ASN B N 1
ATOM 2486 C CA . ASN B 1 138 ? 1.365 28.5 6.875 1 71.25 138 ASN B CA 1
ATOM 2487 C C . ASN B 1 138 ? 1.684 28.109 8.312 1 71.25 138 ASN B C 1
ATOM 2489 O O . ASN B 1 138 ? 1.102 28.656 9.258 1 71.25 138 ASN B O 1
ATOM 2493 N N . LEU B 1 139 ? 2.604 27.422 8.406 1 68.38 139 LEU B N 1
ATOM 2494 C CA . LEU B 1 139 ? 2.984 26.984 9.742 1 68.38 139 LEU B CA 1
ATOM 2495 C C . LEU B 1 139 ? 3.691 28.094 10.5 1 68.38 139 LEU B C 1
ATOM 2497 O O . LEU B 1 139 ? 3.398 28.344 11.68 1 68.38 139 LEU B O 1
ATOM 2501 N N . ALA B 1 140 ? 4.598 28.688 9.828 1 70 140 ALA B N 1
ATOM 2502 C CA . ALA B 1 140 ? 5.316 29.812 10.398 1 70 140 ALA B CA 1
ATOM 2503 C C . ALA B 1 140 ? 4.367 30.969 10.703 1 70 140 ALA B C 1
ATOM 2505 O O . ALA B 1 140 ? 4.492 31.641 11.734 1 70 140 ALA B O 1
ATOM 2506 N N . LEU B 1 141 ? 3.467 31.141 9.859 1 70.62 141 LEU B N 1
ATOM 2507 C CA . LEU B 1 141 ? 2.506 32.219 10.008 1 70.62 141 LEU B CA 1
ATOM 2508 C C . LEU B 1 141 ? 1.564 31.953 11.18 1 70.62 141 LEU B C 1
ATOM 2510 O O . LEU B 1 141 ? 1.234 32.875 11.938 1 70.62 141 LEU B O 1
ATOM 2514 N N . THR B 1 142 ? 1.208 30.688 11.297 1 68 142 THR B N 1
ATOM 2515 C CA . THR B 1 142 ? 0.326 30.312 12.391 1 68 142 THR B CA 1
ATOM 2516 C C . THR B 1 142 ? 1.024 30.5 13.734 1 68 142 THR B C 1
ATOM 2518 O O . THR B 1 142 ? 0.396 30.906 14.719 1 68 142 THR B O 1
ATOM 2521 N N . LYS B 1 143 ? 2.223 30.266 13.781 1 68.25 143 LYS B N 1
ATOM 2522 C CA . LYS B 1 143 ? 3.01 30.484 14.992 1 68.25 143 LYS B CA 1
ATOM 2523 C C . LYS B 1 143 ? 3.061 31.969 15.359 1 68.25 143 LYS B C 1
ATOM 2525 O O . LYS B 1 143 ? 2.957 32.312 16.531 1 68.25 143 LYS B O 1
ATOM 2530 N N . VAL B 1 144 ? 3.279 32.781 14.406 1 63.47 144 VAL B N 1
ATOM 2531 C CA . VAL B 1 144 ? 3.348 34.219 14.602 1 63.47 144 VAL B CA 1
ATOM 2532 C C . VAL B 1 144 ? 1.98 34.75 15.023 1 63.47 144 VAL B C 1
ATOM 2534 O O . VAL B 1 144 ? 1.889 35.625 15.891 1 63.47 144 VAL B O 1
ATOM 2537 N N . LEU B 1 145 ? 0.991 34.094 14.375 1 60.91 145 LEU B N 1
ATOM 2538 C CA . LEU B 1 145 ? -0.359 34.531 14.695 1 60.91 145 LEU B CA 1
ATOM 2539 C C . LEU B 1 145 ? -0.885 33.844 15.945 1 60.91 145 LEU B C 1
ATOM 2541 O O . LEU B 1 145 ? -1.785 34.375 16.609 1 60.91 145 LEU B O 1
ATOM 2545 N N . ARG B 1 146 ? -0.529 32.625 16.219 1 58.47 146 ARG B N 1
ATOM 2546 C CA . ARG B 1 146 ? -0.894 31.891 17.438 1 58.47 146 ARG B CA 1
ATOM 2547 C C . ARG B 1 146 ? -0.549 32.688 18.688 1 58.47 146 ARG B C 1
ATOM 2549 O O . ARG B 1 146 ? -1.224 32.594 19.703 1 58.47 146 ARG B O 1
ATOM 2556 N N . VAL B 1 147 ? 0.337 33.562 18.734 1 49.66 147 VAL B N 1
ATOM 2557 C CA . VAL B 1 147 ? 0.548 34.406 19.922 1 49.66 147 VAL B CA 1
ATOM 2558 C C . VAL B 1 147 ? -0.773 35.031 20.359 1 49.66 147 VAL B C 1
ATOM 2560 O O . VAL B 1 147 ? -1.128 35 21.531 1 49.66 147 VAL B O 1
ATOM 2563 N N . PRO B 1 148 ? -1.546 35.562 19.484 1 46.16 148 PRO B N 1
ATOM 2564 C CA . PRO B 1 148 ? -2.844 36.062 19.922 1 46.16 148 PRO B CA 1
ATOM 2565 C C . PRO B 1 148 ? -3.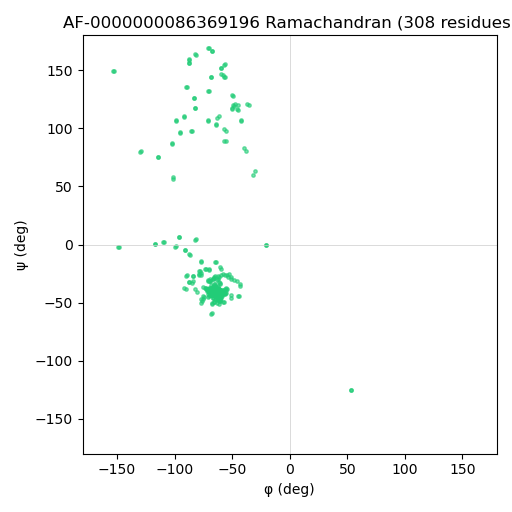881 34.969 20.141 1 46.16 148 PRO B C 1
ATOM 2567 O O . PRO B 1 148 ? -4.871 35.188 20.844 1 46.16 148 PRO B O 1
ATOM 2570 N N . ARG B 1 149 ? -3.799 33.844 19.547 1 47.28 149 ARG B N 1
ATOM 2571 C CA . ARG B 1 149 ? -4.762 32.75 19.719 1 47.28 149 ARG B CA 1
ATOM 2572 C C . ARG B 1 149 ? -4.719 32.219 21.156 1 47.28 149 ARG B C 1
ATOM 2574 O O . ARG B 1 149 ? -5.668 31.578 21.609 1 47.28 149 ARG B O 1
ATOM 2581 N N . GLY B 1 150 ? -3.617 32.094 21.828 1 43.44 150 GLY B N 1
ATOM 2582 C CA . GLY B 1 150 ? -3.705 31.906 23.266 1 43.44 150 GLY B CA 1
ATOM 2583 C C . GLY B 1 150 ? -4.734 32.812 23.922 1 43.44 150 GLY B C 1
ATOM 2584 O O . GLY B 1 150 ? -5.398 32.406 24.875 1 43.44 150 GLY B O 1
ATOM 2585 N N . ILE B 1 151 ? -4.93 33.969 23.453 1 39.03 151 ILE B N 1
ATOM 2586 C CA . ILE B 1 151 ? -5.945 34.875 23.984 1 39.03 151 ILE B CA 1
ATOM 2587 C C . ILE B 1 151 ? -7.328 34.406 23.516 1 39.03 151 ILE B C 1
ATOM 2589 O O . ILE B 1 151 ? -8.289 34.469 24.297 1 39.03 151 ILE B O 1
ATOM 2593 N N . TRP B 1 152 ? -7.418 33.906 22.297 1 38.5 152 TRP B N 1
ATOM 2594 C CA . TRP B 1 152 ? -8.75 33.531 21.812 1 38.5 152 TRP B CA 1
ATOM 2595 C C . TRP B 1 152 ? -9.133 32.156 22.312 1 38.5 152 TRP B C 1
ATOM 2597 O O . TRP B 1 152 ? -10.312 31.812 22.344 1 38.5 152 TRP B O 1
ATOM 2607 N N . ARG B 1 153 ? -8.336 31.109 22.438 1 40.72 153 ARG B N 1
ATOM 2608 C CA . ARG B 1 153 ? -8.742 29.859 23.062 1 40.72 153 ARG B CA 1
ATOM 2609 C C . ARG B 1 153 ? -9.43 30.125 24.406 1 40.72 153 ARG B C 1
ATOM 2611 O O . ARG B 1 153 ? -10.172 29.281 24.906 1 40.72 153 ARG B O 1
ATOM 2618 N N . CYS B 1 154 ? -9.039 31.203 25.078 1 34.5 154 CYS B N 1
ATOM 2619 C CA . CYS B 1 154 ? -9.758 31.484 26.312 1 34.5 154 CYS B CA 1
ATOM 2620 C C . CYS B 1 154 ? -11.211 31.844 26.031 1 34.5 154 CYS B C 1
ATOM 2622 O O . CYS B 1 154 ? -12.078 31.672 26.891 1 34.5 154 CYS B O 1
ATOM 2624 N N . PHE B 1 155 ? -11.547 32.5 24.953 1 35.97 155 PHE B N 1
ATOM 2625 C CA . PHE B 1 155 ? -12.938 32.938 24.828 1 35.97 155 PHE B CA 1
ATOM 2626 C C . PHE B 1 155 ? -13.781 31.828 24.188 1 35.97 155 PHE B C 1
ATOM 2628 O O . PHE B 1 155 ? -15.008 31.828 24.312 1 35.97 155 PHE B O 1
ATOM 2635 N N . GLY B 1 156 ? -13.25 31 23.281 1 32.53 156 GLY B N 1
ATOM 2636 C CA . GLY B 1 156 ? -14.242 30.047 22.797 1 32.53 156 GLY B CA 1
ATOM 2637 C C . GLY B 1 156 ? -14.336 28.797 23.641 1 32.53 156 GLY B C 1
ATOM 2638 O O . GLY B 1 156 ? -13.398 28.469 24.375 1 32.53 156 GLY B O 1
#

Foldseek 3Di:
DVVVVVVVVVVCVVVVPVPPCDPVNLVLLVVQQVVQQDPPPPDDPVVSVVVGDLCSSADDPQHSVNSVVVVVVVVVVVVVPDDPVVVVVVVVVCVVVVDPDDDPDDDPPPPDPPQPPVNVVLVVVVVVVCVVVVPDDPVNSCVVVCVCVVVVVVVD/DVVVVVVVVVVCVVVVPPPPCDPVNLVLLVVQQVVQQDPPPPDDPVVSVVVGDLCSSADDPQHSVNSVVVVVVVVVVVVVPDDPVVVVVVVVVCVVVVDPDDDPDDDPPPPDPPQPPVNVVLVVVVVVVCVVVVPDDPVNSCVVVCVCVVVVVVVD

Solvent-accessible surface area (backbone atoms only — not comparable to full-atom values): 18109 Å² total; per-residue (Å²): 119,73,65,63,58,51,47,56,59,43,56,62,42,56,75,52,49,64,73,63,57,41,73,67,54,47,50,48,45,42,49,36,46,56,72,66,46,65,89,81,63,80,49,34,24,71,61,51,57,71,68,49,62,43,73,78,40,32,51,93,91,41,45,35,66,55,49,51,50,49,47,54,52,49,54,52,49,53,65,55,60,38,30,48,64,59,53,43,53,52,49,50,49,43,67,72,48,52,54,98,70,62,73,84,58,70,63,83,79,52,66,74,76,71,73,46,72,62,50,51,53,43,52,54,50,44,55,54,44,37,72,74,39,69,82,57,49,73,65,58,47,44,57,67,50,40,63,58,39,67,60,48,62,68,72,100,119,72,65,63,57,52,48,56,56,43,55,61,43,54,76,52,50,65,75,62,57,43,73,67,54,48,51,48,45,44,50,36,47,57,73,64,45,64,90,82,61,80,48,32,24,69,60,52,57,72,68,49,61,41,73,78,40,33,51,93,92,41,45,35,66,54,50,52,52,50,47,53,51,51,54,53,50,55,64,56,61,38,30,47,64,59,52,43,51,51,49,50,50,43,66,73,47,54,53,99,71,61,73,84,61,70,62,82,79,52,68,74,73,72,72,44,71,62,49,52,52,44,52,54,50,44,55,54,43,37,72,75,39,68,82,57,47,73,64,59,48,44,56,68,50,41,64,58,41,67,60,46,62,70,73,103

Nearest PDB structures (foldseek):
  6cij-assembly1_N  TM=3.994E-01  e=1.328E+00  Homo sapiens
  6cij-assembly1_N  TM=3.999E-01  e=1.311E+00  Homo sapiens